Protein AF-I6S3Q2-F1 (afdb_monomer)

Radius of gyration: 30.67 Å; Cα contacts (8 Å, |Δi|>4): 285; chains: 1; bounding box: 65×31×91 Å

Organism: Enterococcus hirae (strain ATCC 9790 / DSM 20160 / JCM 8729 / LMG 6399 / NBRC 3181 / NCIMB 6459 / NCDO 1258 / NCTC 12367 / WDCM 00089 / R) (NCBI:txid768486)

Sequence (218 aa):
MNESRLKTLHSLLNTIFQYTMGFFFIYAILSVIGVPIGSLLAGAGIAGVAIGLGAQGFMSDVITGFFIIMEQQMDVGDYVKLANLSIEGTVASVGIRTLQLKAVDGTVHFIPNRNITTISNLSRANMQVLLDIRIVPEEGYDSIYEIIDRVNQRLAEKYQDDLQTEPTIFGLVDLGIRTICYALNGKQFVLKEEFLSSYVKELTTAGFTIPNSPISLK

Secondary structure (DSSP, 8-state):
--HHHHHHHHHHHHHHHHHHHHHHHHHHHHHHTT--THHHHHHHHHHHHHHHHHHHHHHHHHHHHHHHHHTTS--TT-EEEETTTTEEEEEEEE-SSEEEEE-TTS-EEEEEGGG---EEESSSSPEEEEEEEE--GGG-HHHHHHHHHHHHHHHHHHTTTTBSS--EEEEEETTEEEEEEEE-TTTHHHHHHHHHHHHHHHHHHTTPPPP-------

Mean predicted aligned error: 7.45 Å

Solvent-accessible surface area (backbone atoms only — not comparable to full-atom values): 12181 Å² total; per-residue (Å²): 130,64,67,69,57,53,53,51,52,51,52,50,51,50,51,52,50,52,52,54,50,52,52,53,51,52,50,51,52,42,52,74,75,68,46,83,55,64,63,59,52,52,53,50,48,55,52,46,51,55,52,48,64,71,45,45,64,58,53,40,8,38,55,44,20,45,49,39,59,74,68,55,67,67,54,73,69,34,37,34,32,35,70,88,71,79,46,57,25,32,29,70,40,85,41,52,48,36,35,31,31,34,26,92,90,65,52,74,46,81,40,55,24,59,77,64,88,48,80,46,62,68,49,86,50,68,31,73,29,80,45,75,46,59,54,54,81,88,76,51,61,68,69,52,52,54,52,48,48,54,50,33,56,56,48,40,65,76,36,51,89,48,41,75,43,72,64,41,76,77,42,82,52,96,68,13,46,32,34,41,31,32,17,39,54,88,44,32,64,62,51,46,51,55,52,52,52,49,46,54,51,53,39,48,74,73,68,48,66,70,73,79,77,73,87,79,84,124

pLDDT: mean 91.68, std 9.57, range [34.38, 98.25]

Foldseek 3Di:
DDPVVVVVVVVVVVVVVVVVVVLVVVVVVCVVVPHPCPVVVVVVVVVVVVVCVVCVLQVLLQVLLVCCVVVVVDDQQWWKAQPQVRDTAGFNDRDSQWTWGQHPVRDIDTGGSNSRDDIDTLQPDFDKQKAWFAFDVVVDDPVLVVQLVVLQVVVCVVCVVFWPAGWDFPQDDPRTTITMTTTHRPCNVVSNVVSNVSSVVSCVVVPTDRDPDDPPPD

InterPro domains:
  IPR006685 Mechanosensitive ion channel MscS [PF00924] (59-124)
  IPR010920 LSM domain superfamily [SSF50182] (58-121)
  IPR011014 Mechanosensitive ion channel MscS, transmembrane-2 [SSF82861] (4-56)
  IPR023408 Mechanosensitive ion channel MscS, beta-domain superfamily [G3DSA:2.30.30.60] (73-124)
  IPR045276 Mechanosensitive ion channel YbiO [PTHR30460] (2-211)
  IPR049142 Mechanosensitive ion channel, transmembrane helices 2/3 [PF21088] (16-56)

Structure (mmCIF, N/CA/C/O backbone):
data_AF-I6S3Q2-F1
#
_entry.id   AF-I6S3Q2-F1
#
loop_
_atom_site.group_PDB
_atom_site.id
_atom_site.type_symbol
_atom_site.label_atom_id
_atom_site.label_alt_id
_atom_site.label_comp_id
_atom_site.label_asym_id
_atom_site.label_entity_id
_atom_site.label_seq_id
_atom_site.pdbx_PDB_ins_code
_atom_site.Cartn_x
_atom_site.Cartn_y
_atom_site.Cartn_z
_atom_site.occupancy
_atom_site.B_iso_or_equiv
_atom_site.auth_seq_id
_atom_site.auth_comp_id
_atom_site.auth_asym_id
_atom_site.auth_atom_id
_atom_site.pdbx_PDB_model_num
ATOM 1 N N . MET A 1 1 ? -0.790 15.093 -21.253 1.00 59.50 1 MET A N 1
ATOM 2 C CA . MET A 1 1 ? 0.604 14.617 -21.413 1.00 59.50 1 MET A CA 1
ATOM 3 C C . MET A 1 1 ? 1.372 15.697 -22.168 1.00 59.50 1 MET A C 1
ATOM 5 O O . MET A 1 1 ? 0.949 16.024 -23.264 1.00 59.50 1 MET A O 1
ATOM 9 N N . ASN A 1 2 ? 2.398 16.328 -21.577 1.00 82.75 2 ASN A N 1
ATOM 10 C CA . ASN A 1 2 ? 3.093 17.467 -22.209 1.00 82.75 2 ASN A CA 1
ATOM 11 C C . ASN A 1 2 ? 3.714 17.063 -23.555 1.00 82.75 2 ASN A C 1
ATOM 13 O O . ASN A 1 2 ? 4.517 16.130 -23.587 1.00 82.75 2 ASN A O 1
ATOM 17 N N . GLU A 1 3 ? 3.415 17.799 -24.629 1.00 85.06 3 GLU A N 1
ATOM 18 C CA . GLU A 1 3 ? 3.990 17.577 -25.968 1.00 85.06 3 GLU A CA 1
ATOM 19 C C . GLU A 1 3 ? 5.522 17.529 -25.949 1.00 85.06 3 GLU A C 1
ATOM 21 O O . GLU A 1 3 ? 6.136 16.717 -26.641 1.00 85.06 3 GLU A O 1
ATOM 26 N N . SER A 1 4 ? 6.152 18.340 -25.096 1.00 87.44 4 SER A N 1
ATOM 27 C CA . SER A 1 4 ? 7.606 18.352 -24.924 1.00 87.44 4 SER A CA 1
ATOM 28 C C . SER A 1 4 ? 8.150 17.006 -24.439 1.00 87.44 4 SER A C 1
ATOM 30 O O . SER A 1 4 ? 9.177 16.557 -24.934 1.00 87.44 4 SER A O 1
ATOM 32 N N . ARG A 1 5 ? 7.446 16.314 -23.528 1.00 89.56 5 ARG A N 1
ATOM 33 C CA . ARG A 1 5 ? 7.879 14.997 -23.022 1.00 89.56 5 ARG A CA 1
ATOM 34 C C . ARG A 1 5 ? 7.792 13.926 -24.105 1.00 89.56 5 ARG A C 1
ATOM 36 O O . ARG A 1 5 ? 8.687 13.094 -24.203 1.00 89.56 5 ARG A O 1
ATOM 43 N N . LEU A 1 6 ? 6.746 13.968 -24.932 1.00 92.56 6 LEU A N 1
ATOM 44 C CA . LEU A 1 6 ? 6.596 13.041 -26.054 1.00 92.56 6 LEU A CA 1
ATOM 45 C C . LEU A 1 6 ? 7.675 13.252 -27.113 1.00 92.56 6 LEU A C 1
ATOM 47 O O . LEU A 1 6 ? 8.258 12.277 -27.575 1.00 92.56 6 LEU A O 1
ATOM 51 N N . LYS A 1 7 ? 8.000 14.508 -27.441 1.00 93.06 7 LYS A N 1
ATOM 52 C CA . LYS A 1 7 ? 9.103 14.829 -28.359 1.00 93.06 7 LYS A CA 1
ATOM 53 C C . LYS A 1 7 ? 10.446 14.323 -27.827 1.00 93.06 7 LYS A C 1
ATOM 55 O O . LYS A 1 7 ? 11.205 13.723 -28.584 1.00 93.06 7 LYS A O 1
ATOM 60 N N . THR A 1 8 ? 10.723 14.496 -26.532 1.00 92.88 8 THR A N 1
ATOM 61 C CA . THR A 1 8 ? 11.945 13.959 -25.914 1.00 92.88 8 THR A CA 1
ATOM 62 C C . THR A 1 8 ? 11.982 12.432 -25.969 1.00 92.88 8 THR A C 1
ATOM 64 O O . THR A 1 8 ? 12.982 11.878 -26.409 1.00 92.88 8 THR A O 1
ATOM 67 N N . LEU A 1 9 ? 10.900 11.742 -25.588 1.00 93.44 9 LEU A N 1
ATOM 68 C CA . LEU A 1 9 ? 10.834 10.277 -25.656 1.00 93.44 9 LEU A CA 1
ATOM 69 C C . LEU A 1 9 ? 11.010 9.760 -27.085 1.00 93.44 9 LEU A C 1
ATOM 71 O O . LEU A 1 9 ? 11.764 8.817 -27.305 1.00 93.44 9 LEU A O 1
ATOM 75 N N . HIS A 1 10 ? 10.362 10.400 -28.056 1.00 94.31 10 HIS A N 1
ATOM 76 C CA . HIS A 1 10 ? 10.506 10.047 -29.461 1.00 94.31 10 HIS A CA 1
ATOM 77 C C . HIS A 1 10 ? 11.955 10.209 -29.940 1.00 94.31 10 HIS A C 1
ATOM 79 O O . HIS A 1 10 ? 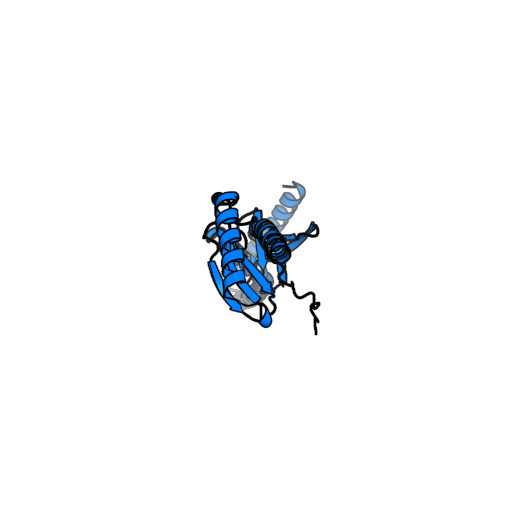12.500 9.300 -30.561 1.00 94.31 10 HIS A O 1
ATOM 85 N N . SER A 1 11 ? 12.605 11.323 -29.588 1.00 94.62 11 SER A N 1
ATOM 86 C CA . SER A 1 11 ? 14.014 11.567 -29.912 1.00 94.62 11 SER A CA 1
ATOM 87 C C . SER A 1 11 ? 14.943 10.515 -29.296 1.00 94.62 11 SER A C 1
ATOM 89 O O . SER A 1 11 ? 15.816 9.980 -29.982 1.00 94.62 11 SER A O 1
ATOM 91 N N . LEU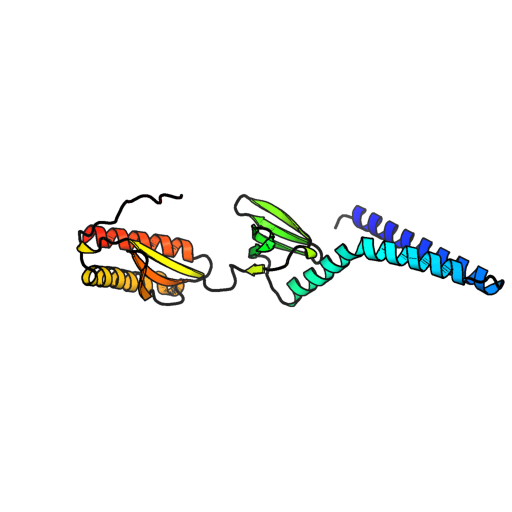 A 1 12 ? 14.722 10.149 -28.028 1.00 95.62 12 LEU A N 1
ATOM 92 C CA . LEU A 1 12 ? 15.502 9.108 -27.352 1.00 95.62 12 LEU A CA 1
ATOM 93 C C . LEU A 1 12 ? 15.332 7.743 -28.027 1.00 95.62 12 LEU A C 1
ATOM 95 O O . LEU A 1 12 ? 16.325 7.075 -28.308 1.00 95.62 12 LEU A O 1
ATOM 99 N N . LEU A 1 13 ? 14.094 7.350 -28.339 1.00 95.81 13 LEU A N 1
ATOM 100 C CA . LEU A 1 13 ? 13.813 6.087 -29.025 1.00 95.81 13 LEU A CA 1
ATOM 101 C C . LEU A 1 13 ? 14.450 6.045 -30.415 1.00 95.81 13 LEU A C 1
ATOM 103 O O . LEU A 1 13 ? 15.067 5.044 -30.771 1.00 95.81 13 LEU A O 1
ATOM 107 N N . ASN A 1 14 ? 14.353 7.137 -31.176 1.00 96.25 14 ASN A N 1
ATOM 108 C CA . ASN A 1 14 ? 14.973 7.234 -32.491 1.00 96.25 14 ASN A CA 1
ATOM 109 C C . ASN A 1 14 ? 16.504 7.153 -32.403 1.00 96.25 14 ASN A C 1
ATOM 111 O O . ASN A 1 14 ? 17.129 6.470 -33.205 1.00 96.25 14 ASN A O 1
ATOM 115 N N . THR A 1 15 ? 17.107 7.781 -31.392 1.00 96.44 15 THR A N 1
ATOM 116 C CA . THR A 1 15 ? 18.558 7.723 -31.157 1.00 96.44 15 THR A CA 1
ATOM 117 C C . THR A 1 15 ? 19.020 6.296 -30.850 1.00 96.44 15 THR A C 1
ATOM 119 O O . THR A 1 15 ? 19.971 5.809 -31.460 1.00 96.44 15 THR A O 1
ATOM 122 N N . ILE A 1 16 ? 18.322 5.593 -29.950 1.00 95.31 16 ILE A N 1
ATOM 123 C CA . ILE A 1 16 ? 18.611 4.187 -29.628 1.00 95.31 16 ILE A CA 1
ATOM 124 C C . ILE A 1 16 ? 18.473 3.326 -30.886 1.00 95.31 16 ILE A C 1
ATOM 126 O O . ILE A 1 16 ? 19.392 2.585 -31.225 1.00 95.31 16 ILE A O 1
ATOM 130 N N . PHE A 1 17 ? 17.365 3.473 -31.617 1.00 96.94 17 PHE A N 1
ATOM 131 C CA . PHE A 1 17 ? 17.114 2.728 -32.846 1.00 96.94 17 PHE A CA 1
ATOM 132 C C . PHE A 1 17 ? 18.201 2.961 -33.903 1.00 96.94 17 PHE A C 1
ATOM 134 O O . PHE A 1 17 ? 18.705 1.997 -34.477 1.00 96.94 17 PHE A O 1
ATOM 141 N N . GLN A 1 18 ? 18.606 4.214 -34.133 1.00 96.94 18 GLN A N 1
ATOM 142 C CA . GLN A 1 18 ? 19.663 4.561 -35.086 1.00 96.94 18 GLN A CA 1
ATOM 143 C C . GLN A 1 18 ? 21.008 3.930 -34.710 1.00 96.94 18 GLN A C 1
ATOM 145 O O . GLN A 1 18 ? 21.661 3.349 -35.577 1.00 96.94 18 GLN A O 1
ATOM 150 N N . TYR A 1 19 ? 21.410 3.978 -33.435 1.00 95.62 19 TYR A N 1
ATOM 151 C CA . TYR A 1 19 ? 22.653 3.340 -32.993 1.00 95.62 19 TYR A CA 1
ATOM 152 C C . TYR A 1 19 ? 22.596 1.814 -33.084 1.00 95.62 19 TYR A C 1
ATOM 154 O O . TYR A 1 19 ? 23.552 1.197 -33.554 1.00 95.62 19 TYR A O 1
ATOM 162 N N . THR A 1 20 ? 21.477 1.196 -32.696 1.00 94.88 20 THR A N 1
ATOM 163 C CA . THR A 1 20 ? 21.283 -0.253 -32.832 1.00 94.88 20 THR A CA 1
ATOM 164 C C . THR A 1 20 ? 21.321 -0.681 -34.300 1.00 94.88 20 THR A C 1
ATOM 166 O O . THR A 1 20 ? 22.022 -1.631 -34.643 1.00 94.88 20 THR A O 1
ATOM 169 N N . MET A 1 21 ? 20.632 0.041 -35.187 1.00 97.12 21 MET A N 1
ATOM 170 C CA . MET A 1 21 ? 20.643 -0.232 -36.625 1.00 97.12 21 MET A CA 1
ATOM 171 C C . MET A 1 21 ? 22.045 -0.054 -37.221 1.00 97.12 21 MET A C 1
ATOM 173 O O . MET A 1 21 ? 22.511 -0.916 -37.963 1.00 97.12 21 MET A O 1
ATOM 177 N N . GLY A 1 22 ? 22.748 1.025 -36.862 1.00 96.31 22 GLY A N 1
ATOM 178 C CA . GLY A 1 22 ? 24.123 1.275 -37.296 1.00 96.31 22 GLY A CA 1
ATOM 179 C C . GLY A 1 22 ? 25.089 0.170 -36.863 1.00 96.31 22 GLY A C 1
ATOM 180 O O . GLY A 1 22 ? 25.910 -0.273 -37.665 1.00 96.31 22 GLY A O 1
ATOM 181 N N . PHE A 1 23 ? 24.945 -0.338 -35.634 1.00 95.31 23 PHE A N 1
ATOM 182 C CA . PHE A 1 23 ? 25.709 -1.489 -35.151 1.00 95.31 23 PHE A CA 1
ATOM 183 C C . PHE A 1 23 ? 25.479 -2.735 -36.021 1.00 95.31 23 PHE A C 1
ATOM 185 O O . PHE A 1 23 ? 26.447 -3.337 -36.486 1.00 95.31 23 PHE A O 1
ATOM 192 N N . PHE A 1 24 ? 24.219 -3.093 -36.303 1.00 95.44 24 PHE A N 1
ATOM 193 C CA . PHE A 1 24 ? 23.902 -4.249 -37.153 1.00 95.44 24 PHE A CA 1
ATOM 194 C C . PHE A 1 24 ? 24.342 -4.065 -38.610 1.00 95.44 24 PHE A C 1
ATOM 196 O O . PHE A 1 24 ? 24.749 -5.029 -39.258 1.00 95.44 24 PHE A O 1
ATOM 203 N N . PHE A 1 25 ? 24.314 -2.837 -39.125 1.00 96.25 25 PHE A N 1
ATOM 204 C CA . PHE A 1 25 ? 24.801 -2.529 -40.466 1.00 96.25 25 PHE A CA 1
ATOM 205 C C . PHE A 1 25 ? 26.321 -2.727 -40.585 1.00 96.25 25 PHE A C 1
ATOM 207 O O . PHE A 1 25 ? 26.785 -3.412 -41.496 1.00 96.25 25 PHE A O 1
ATOM 214 N N . ILE A 1 26 ? 27.098 -2.204 -39.628 1.00 94.06 26 ILE A N 1
ATOM 215 C CA . ILE A 1 26 ? 28.555 -2.420 -39.563 1.00 94.06 26 ILE A CA 1
ATOM 216 C C . ILE A 1 26 ? 28.863 -3.911 -39.408 1.00 94.06 26 ILE A C 1
ATOM 218 O O . ILE A 1 26 ? 29.725 -4.443 -40.108 1.00 94.06 26 ILE A O 1
ATOM 222 N N . TYR A 1 27 ? 28.130 -4.593 -38.527 1.00 94.31 27 TYR A N 1
ATOM 223 C CA . TYR A 1 27 ? 28.232 -6.035 -38.338 1.00 94.31 27 TYR A CA 1
ATOM 224 C C . TYR A 1 27 ? 28.041 -6.803 -39.657 1.00 94.31 27 TYR A C 1
ATOM 226 O O . TYR A 1 27 ? 28.860 -7.662 -39.989 1.00 94.31 27 TYR A O 1
ATOM 234 N N . ALA A 1 28 ? 27.012 -6.463 -40.441 1.00 94.75 28 ALA A N 1
ATOM 235 C CA . ALA A 1 28 ? 26.738 -7.107 -41.722 1.00 94.75 28 ALA A CA 1
ATOM 236 C C . ALA A 1 28 ? 27.869 -6.882 -42.739 1.00 94.75 28 ALA A C 1
ATOM 238 O O . ALA A 1 28 ? 28.308 -7.837 -43.378 1.00 94.75 28 ALA A O 1
ATOM 239 N N . ILE A 1 29 ? 28.390 -5.652 -42.850 1.00 95.88 29 ILE A N 1
ATOM 240 C CA . ILE A 1 29 ? 29.517 -5.339 -43.746 1.00 95.88 29 ILE A CA 1
ATOM 241 C C . ILE A 1 29 ? 30.744 -6.173 -43.378 1.00 95.88 29 ILE A C 1
ATOM 243 O O . ILE A 1 29 ? 31.309 -6.834 -44.248 1.00 95.88 29 ILE A O 1
ATOM 247 N N . LEU A 1 30 ? 31.134 -6.170 -42.098 1.00 94.50 30 LEU A N 1
ATOM 248 C CA . LEU A 1 30 ? 32.297 -6.916 -41.609 1.00 94.50 30 LEU A CA 1
ATOM 249 C C . LEU A 1 30 ? 32.157 -8.422 -41.866 1.00 94.50 30 LEU A C 1
ATOM 251 O O . LEU A 1 30 ? 33.125 -9.070 -42.265 1.00 94.50 30 LEU A O 1
ATOM 255 N N . SER A 1 31 ? 30.948 -8.963 -41.701 1.00 92.50 31 SER A N 1
ATOM 256 C CA . SER A 1 31 ? 30.672 -10.370 -41.987 1.00 92.50 31 SER A CA 1
ATOM 257 C C . SER A 1 31 ? 30.813 -10.710 -43.474 1.00 92.50 31 SER A C 1
ATOM 259 O O . SER A 1 31 ? 31.314 -11.784 -43.796 1.00 92.50 31 SER A O 1
ATOM 261 N N . VAL A 1 32 ? 30.386 -9.827 -44.384 1.00 95.06 32 VAL A N 1
ATOM 262 C CA . VAL A 1 32 ? 30.470 -10.068 -45.837 1.00 95.06 32 VAL A CA 1
ATOM 263 C C . VAL A 1 32 ? 31.919 -10.062 -46.323 1.00 95.06 32 VAL A C 1
ATOM 265 O O . VAL A 1 32 ? 32.289 -10.887 -47.153 1.00 95.06 32 VAL A O 1
ATOM 268 N N . ILE A 1 33 ? 32.759 -9.173 -45.787 1.00 95.06 33 ILE A N 1
ATOM 269 C CA . ILE A 1 33 ? 34.179 -9.081 -46.166 1.00 95.06 33 ILE A CA 1
ATOM 270 C C . ILE A 1 33 ? 35.068 -10.136 -45.478 1.00 95.06 33 ILE A C 1
ATOM 272 O O . ILE A 1 33 ? 36.289 -10.090 -45.609 1.00 95.06 33 ILE A O 1
ATOM 276 N N . GLY A 1 34 ? 34.474 -11.084 -44.743 1.00 90.94 34 GLY A N 1
ATOM 277 C CA . GLY A 1 34 ? 35.181 -12.206 -44.120 1.00 90.94 34 GLY A CA 1
ATOM 278 C C . GLY A 1 34 ? 35.932 -11.867 -42.828 1.00 90.94 34 GLY A C 1
ATOM 279 O O . GLY A 1 34 ? 36.777 -12.651 -42.397 1.00 90.94 34 GLY A O 1
ATOM 280 N N . VAL A 1 35 ? 35.649 -10.723 -42.192 1.00 92.94 35 VAL A N 1
ATOM 281 C CA . VAL A 1 35 ? 36.257 -10.371 -40.899 1.00 92.94 35 VAL A CA 1
ATOM 282 C C . VAL A 1 35 ? 35.615 -11.210 -39.784 1.00 92.94 35 VAL A C 1
ATOM 284 O O . VAL A 1 35 ? 34.386 -11.260 -39.685 1.00 92.94 35 VAL A O 1
ATOM 287 N N . PRO A 1 36 ? 36.404 -11.842 -38.894 1.00 87.88 36 PRO A N 1
ATOM 288 C CA . PRO A 1 36 ? 35.867 -12.586 -37.761 1.00 87.88 36 PRO A CA 1
ATOM 289 C C . PRO A 1 36 ? 35.217 -11.638 -36.739 1.00 87.88 36 PRO A C 1
ATOM 291 O O . PRO A 1 36 ? 35.867 -11.049 -35.882 1.00 87.88 36 PRO A O 1
ATOM 294 N N . ILE A 1 37 ? 33.894 -11.534 -36.807 1.00 92.00 37 ILE A N 1
ATOM 295 C CA . ILE A 1 37 ? 33.018 -10.707 -35.954 1.00 92.00 37 ILE A CA 1
ATOM 296 C C . ILE A 1 37 ? 32.851 -11.212 -34.507 1.00 92.00 37 ILE A C 1
ATOM 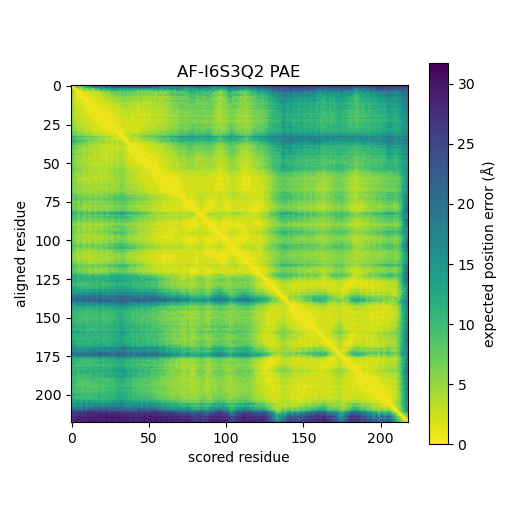298 O O . ILE A 1 37 ? 32.127 -10.601 -33.719 1.00 92.00 37 ILE A O 1
ATOM 302 N N . GLY A 1 38 ? 33.498 -12.320 -34.131 1.00 91.31 38 GLY A N 1
ATOM 303 C CA . GLY A 1 38 ? 33.357 -12.916 -32.798 1.00 91.31 38 GLY A CA 1
ATOM 304 C C . GLY A 1 38 ? 33.752 -11.961 -31.666 1.00 91.31 38 GLY A C 1
ATOM 305 O O . GLY A 1 38 ? 33.052 -11.876 -30.660 1.00 91.31 38 GLY A O 1
ATOM 306 N N . SER A 1 39 ? 34.817 -11.178 -31.854 1.00 89.12 39 SER A N 1
ATOM 307 C CA . SER A 1 39 ? 35.260 -10.165 -30.885 1.00 89.12 39 SER A CA 1
ATOM 308 C C . SER A 1 39 ? 34.279 -8.995 -30.758 1.00 89.12 39 SER A C 1
ATOM 310 O O . SER A 1 39 ? 34.053 -8.505 -29.653 1.00 89.12 39 SER A O 1
ATOM 312 N N . LEU A 1 40 ? 33.648 -8.583 -31.864 1.00 90.62 40 LEU A N 1
ATOM 313 C CA . LEU A 1 40 ? 32.634 -7.527 -31.872 1.00 90.62 40 LEU A CA 1
ATOM 314 C C . LEU A 1 40 ? 31.389 -7.957 -31.091 1.00 90.62 40 LEU A C 1
ATOM 316 O O . LEU A 1 40 ? 30.895 -7.202 -30.256 1.00 90.62 40 LEU A O 1
ATOM 320 N N . LEU A 1 41 ? 30.915 -9.185 -31.320 1.00 91.88 41 LEU A N 1
ATOM 321 C CA . LEU A 1 41 ? 29.796 -9.753 -30.567 1.00 91.88 41 LEU A CA 1
ATOM 322 C C . LEU A 1 41 ? 30.141 -9.958 -29.093 1.00 91.88 41 LEU A C 1
ATOM 324 O O . LEU A 1 41 ? 29.310 -9.662 -28.240 1.00 91.88 41 LEU A O 1
ATOM 328 N N . ALA A 1 42 ? 31.357 -10.410 -28.777 1.00 93.88 42 ALA A N 1
ATOM 329 C CA . ALA A 1 42 ? 31.803 -10.548 -27.394 1.00 93.88 42 ALA A CA 1
ATOM 330 C C . ALA A 1 42 ? 31.792 -9.194 -26.662 1.00 93.88 42 ALA A C 1
ATOM 332 O O . ALA A 1 42 ? 31.239 -9.090 -25.567 1.00 93.88 42 ALA A O 1
ATOM 333 N N . GLY A 1 43 ? 32.324 -8.137 -27.288 1.00 92.31 43 GLY A N 1
ATOM 334 C CA . GLY A 1 43 ? 32.289 -6.779 -26.738 1.00 92.31 43 GLY A CA 1
ATOM 335 C C . GLY A 1 43 ? 30.867 -6.234 -26.582 1.00 92.31 43 GLY A C 1
ATOM 336 O O . GLY A 1 43 ? 30.522 -5.699 -25.527 1.00 92.31 43 GLY A O 1
ATOM 337 N N . ALA A 1 44 ? 30.014 -6.429 -27.592 1.00 93.38 44 ALA A N 1
ATOM 338 C CA . ALA A 1 44 ? 28.605 -6.045 -27.533 1.00 93.38 44 ALA A CA 1
ATOM 339 C C . ALA A 1 44 ? 27.838 -6.812 -26.443 1.00 93.38 44 ALA A C 1
ATOM 341 O O . ALA A 1 44 ? 26.995 -6.232 -25.764 1.00 93.38 44 ALA A O 1
ATOM 342 N N . GLY A 1 45 ? 28.163 -8.089 -26.226 1.00 95.44 45 GLY A N 1
ATOM 343 C CA . GLY A 1 45 ? 27.606 -8.908 -25.153 1.00 95.44 45 GLY A CA 1
ATOM 344 C C . GLY A 1 45 ? 27.948 -8.358 -23.769 1.00 95.44 45 GLY A C 1
ATOM 345 O O . GLY A 1 45 ? 27.050 -8.174 -22.950 1.00 95.44 45 GLY A O 1
ATOM 346 N N . ILE A 1 46 ? 29.217 -8.011 -23.524 1.00 96.62 46 ILE A N 1
ATOM 347 C CA . ILE A 1 46 ? 29.648 -7.384 -22.260 1.00 96.62 46 ILE A CA 1
ATOM 348 C C . ILE A 1 46 ? 28.931 -6.042 -22.049 1.00 96.62 46 ILE A C 1
ATOM 350 O O . ILE A 1 46 ? 28.401 -5.787 -20.966 1.00 96.62 46 ILE A O 1
ATOM 354 N N . ALA A 1 47 ? 28.860 -5.202 -23.088 1.00 94.81 47 ALA A N 1
ATOM 355 C CA . ALA A 1 47 ? 28.135 -3.934 -23.029 1.00 94.81 47 ALA A CA 1
ATOM 356 C C . ALA A 1 47 ? 26.636 -4.143 -22.738 1.00 94.81 47 ALA A C 1
ATOM 358 O O . ALA A 1 47 ? 26.060 -3.434 -21.914 1.00 94.81 47 ALA A O 1
ATOM 359 N N . GLY A 1 48 ? 26.013 -5.149 -23.357 1.00 94.75 48 GLY A N 1
ATOM 360 C CA . GLY A 1 48 ? 24.618 -5.518 -23.128 1.00 94.75 48 GLY A CA 1
ATOM 361 C C . GLY A 1 48 ? 24.349 -5.962 -21.691 1.00 94.75 48 GLY A C 1
ATOM 362 O O . GLY A 1 48 ? 23.370 -5.520 -21.094 1.00 94.75 48 GLY A O 1
ATOM 363 N N . VAL A 1 49 ? 25.242 -6.761 -21.097 1.00 96.69 49 VAL A N 1
ATOM 364 C CA . VAL A 1 49 ? 25.152 -7.143 -19.678 1.00 96.69 49 VAL A CA 1
ATOM 365 C C . VAL A 1 49 ? 25.238 -5.911 -18.778 1.00 96.69 49 VAL A C 1
ATOM 367 O O . VAL A 1 49 ? 24.413 -5.762 -17.878 1.00 96.69 49 VAL A O 1
ATOM 370 N N . ALA A 1 50 ? 26.176 -4.996 -19.037 1.00 96.44 50 ALA A N 1
ATOM 371 C CA . ALA A 1 50 ? 26.305 -3.764 -18.259 1.00 96.44 50 ALA A CA 1
ATOM 372 C C . ALA A 1 50 ? 25.032 -2.896 -18.327 1.00 96.44 50 ALA A C 1
ATOM 374 O O . ALA A 1 50 ? 24.555 -2.415 -17.297 1.00 96.44 50 ALA A O 1
ATOM 375 N N . ILE A 1 51 ? 24.437 -2.750 -19.518 1.00 94.94 51 ILE A N 1
ATOM 376 C CA . ILE A 1 51 ? 23.158 -2.045 -19.706 1.00 94.94 51 ILE A CA 1
ATOM 377 C C . ILE A 1 51 ? 22.027 -2.765 -18.962 1.00 94.94 51 ILE A C 1
ATOM 379 O O . ILE A 1 51 ? 21.241 -2.120 -18.268 1.00 94.94 51 ILE A O 1
ATOM 383 N N . GLY A 1 52 ? 21.957 -4.095 -19.068 1.00 95.50 52 GLY A N 1
ATOM 384 C CA . GLY A 1 52 ? 20.948 -4.915 -18.399 1.00 95.50 52 GLY A CA 1
ATOM 385 C C . GLY A 1 52 ? 20.996 -4.779 -16.878 1.00 95.50 52 GLY A C 1
ATOM 386 O O . GLY A 1 52 ? 19.961 -4.569 -16.251 1.00 95.50 52 GLY A O 1
ATOM 387 N N . LEU A 1 53 ? 22.194 -4.805 -16.289 1.00 95.81 53 LEU A N 1
ATOM 388 C CA . LEU A 1 53 ? 22.391 -4.576 -14.855 1.00 95.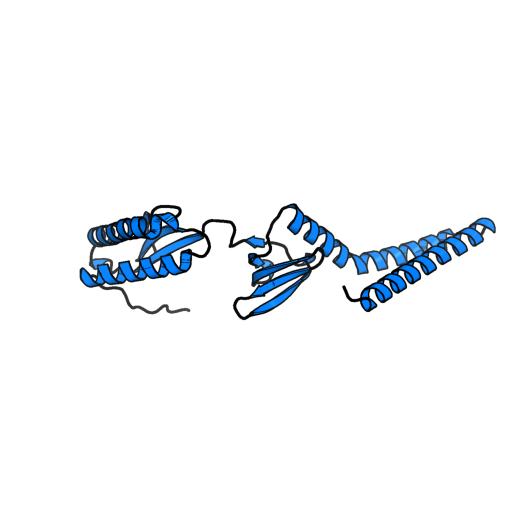81 53 LEU A CA 1
ATOM 389 C C . LEU A 1 53 ? 21.986 -3.153 -14.445 1.00 95.81 53 LEU A C 1
ATOM 391 O O . LEU A 1 53 ? 21.322 -2.974 -13.426 1.00 95.81 53 LEU A O 1
ATOM 395 N N . GLY A 1 54 ? 22.301 -2.144 -15.263 1.00 94.75 54 GLY A N 1
ATOM 396 C CA . GLY A 1 54 ? 21.856 -0.766 -15.026 1.00 94.75 54 GLY A CA 1
ATOM 397 C C . GLY A 1 54 ? 20.331 -0.598 -15.085 1.00 94.75 54 GLY A C 1
ATOM 398 O O . GLY A 1 54 ? 19.757 0.173 -14.315 1.00 94.75 54 GLY A O 1
ATOM 399 N N . ALA A 1 55 ? 19.660 -1.344 -15.966 1.00 95.62 55 ALA A N 1
ATOM 400 C CA . ALA A 1 55 ? 18.209 -1.305 -16.155 1.00 95.62 55 ALA A CA 1
ATOM 401 C C . ALA A 1 55 ? 17.429 -2.275 -15.246 1.00 95.62 55 ALA A C 1
ATOM 403 O O . ALA A 1 55 ? 16.203 -2.175 -15.161 1.00 95.62 55 ALA A O 1
ATOM 404 N N . GLN A 1 56 ? 18.104 -3.186 -14.538 1.00 95.69 56 GLN A N 1
ATOM 405 C CA . GLN A 1 56 ? 17.472 -4.235 -13.728 1.00 95.69 56 GLN A CA 1
ATOM 406 C C . GLN A 1 56 ? 16.454 -3.669 -12.727 1.00 95.69 56 GLN A C 1
ATOM 408 O O . GLN A 1 56 ? 15.358 -4.209 -12.575 1.00 95.69 56 GLN A O 1
ATOM 413 N N . GLY A 1 57 ? 16.786 -2.547 -12.079 1.00 96.12 57 GLY A N 1
ATOM 414 C CA . GLY A 1 57 ? 15.890 -1.892 -11.127 1.00 96.12 57 GLY A CA 1
ATOM 415 C C . GLY A 1 57 ? 14.566 -1.449 -11.757 1.00 96.12 57 GLY A C 1
ATOM 416 O O . GLY A 1 57 ? 13.521 -1.610 -11.137 1.00 96.12 57 GLY A O 1
ATOM 417 N N . PHE A 1 58 ? 14.594 -0.952 -12.998 1.00 95.62 58 PHE A N 1
ATOM 418 C CA . PHE A 1 58 ? 13.383 -0.566 -13.726 1.00 95.62 58 PHE A CA 1
ATOM 419 C C . PHE A 1 58 ? 12.506 -1.780 -14.047 1.00 95.62 58 PHE A C 1
ATOM 421 O O . PHE A 1 58 ? 11.291 -1.711 -13.886 1.00 95.62 58 PHE A O 1
ATOM 428 N N . MET A 1 59 ? 13.110 -2.896 -14.465 1.00 96.56 59 MET A N 1
ATOM 429 C CA . MET A 1 59 ? 12.353 -4.116 -14.750 1.00 96.56 59 MET A CA 1
ATOM 430 C C . MET A 1 59 ? 11.654 -4.642 -13.490 1.00 96.56 59 MET A C 1
ATOM 432 O O . MET A 1 59 ? 10.483 -5.005 -13.548 1.00 96.56 59 MET A O 1
ATOM 436 N N . SER A 1 60 ? 12.345 -4.615 -12.346 1.00 97.19 60 SER A N 1
ATOM 437 C CA . SER A 1 60 ? 11.754 -4.976 -11.053 1.00 97.19 60 SER A CA 1
ATOM 438 C C . SER A 1 60 ? 10.575 -4.064 -10.697 1.00 97.19 60 SER A C 1
ATOM 440 O O . SER A 1 60 ? 9.505 -4.554 -10.353 1.00 97.19 60 SER A O 1
ATOM 442 N N . ASP A 1 61 ? 10.718 -2.746 -10.888 1.00 97.62 61 ASP A N 1
ATOM 443 C CA . ASP A 1 61 ? 9.618 -1.802 -10.663 1.00 97.62 61 ASP A CA 1
ATOM 444 C C . ASP A 1 61 ? 8.383 -2.144 -11.518 1.00 97.62 61 ASP A C 1
ATOM 446 O O . ASP A 1 61 ? 7.263 -2.144 -11.010 1.00 97.62 61 ASP A O 1
ATOM 450 N N . VAL A 1 62 ? 8.582 -2.451 -12.804 1.00 97.06 62 VAL A N 1
ATOM 451 C CA . VAL A 1 62 ? 7.494 -2.773 -13.742 1.00 97.06 62 VAL A CA 1
ATOM 452 C C . VAL A 1 62 ? 6.804 -4.084 -13.385 1.00 97.06 62 VAL A C 1
ATOM 454 O O . VAL A 1 62 ? 5.576 -4.127 -13.355 1.00 97.06 62 VAL A O 1
ATOM 457 N N . ILE A 1 63 ? 7.568 -5.145 -13.108 1.00 96.75 63 ILE A N 1
ATOM 458 C CA . ILE A 1 63 ? 7.008 -6.457 -12.759 1.00 96.75 63 ILE A CA 1
ATOM 459 C C . ILE A 1 63 ? 6.232 -6.361 -11.443 1.00 96.75 63 ILE A C 1
ATOM 461 O O . ILE A 1 63 ? 5.079 -6.784 -11.386 1.00 96.75 63 ILE A O 1
ATOM 465 N N . THR A 1 64 ? 6.821 -5.759 -10.404 1.00 96.81 64 THR A N 1
ATOM 466 C CA . THR A 1 64 ? 6.141 -5.601 -9.113 1.00 96.81 64 THR A CA 1
ATOM 467 C C . THR A 1 64 ? 4.896 -4.729 -9.252 1.00 96.81 64 THR A C 1
ATOM 469 O O . THR A 1 64 ? 3.838 -5.082 -8.741 1.00 96.81 64 THR A O 1
ATOM 472 N N . GLY A 1 65 ? 4.977 -3.627 -10.004 1.00 96.25 65 GLY A N 1
ATOM 473 C CA . GLY A 1 65 ? 3.819 -2.779 -10.286 1.00 96.25 65 GLY A CA 1
ATOM 474 C C . GLY A 1 65 ? 2.699 -3.504 -11.022 1.00 96.25 65 GLY A C 1
ATOM 475 O O . GLY A 1 65 ? 1.532 -3.337 -10.676 1.00 96.25 65 GLY A O 1
ATOM 476 N N . PHE A 1 66 ? 3.048 -4.329 -12.010 1.00 96.25 66 PHE A N 1
ATOM 477 C CA . PHE A 1 66 ? 2.089 -5.156 -12.733 1.00 96.25 66 PHE A CA 1
ATOM 478 C C . PHE A 1 66 ? 1.338 -6.102 -11.789 1.00 96.25 66 PHE A C 1
ATOM 480 O O . PHE A 1 66 ? 0.111 -6.115 -11.826 1.00 96.25 66 PHE A O 1
ATOM 487 N N . PHE A 1 67 ? 2.037 -6.832 -10.913 1.00 96.12 67 PHE A N 1
ATOM 488 C CA . PHE A 1 67 ? 1.387 -7.744 -9.966 1.00 96.12 67 PHE A CA 1
ATOM 489 C C . PHE A 1 67 ? 0.537 -7.016 -8.921 1.00 96.12 67 PHE A C 1
ATOM 491 O O . PHE A 1 67 ? -0.576 -7.460 -8.655 1.00 96.12 67 PHE A O 1
ATOM 498 N N . ILE A 1 68 ? 0.985 -5.865 -8.402 1.00 96.12 68 ILE A N 1
ATOM 499 C CA . ILE A 1 68 ? 0.178 -5.047 -7.477 1.00 96.12 68 ILE A CA 1
ATOM 500 C C . ILE A 1 68 ? -1.176 -4.685 -8.107 1.00 96.12 68 ILE A C 1
ATOM 502 O O . ILE A 1 68 ? -2.206 -4.782 -7.440 1.00 96.12 68 ILE A O 1
ATOM 506 N N . ILE A 1 69 ? -1.180 -4.284 -9.384 1.00 95.12 69 ILE A N 1
ATOM 507 C CA . ILE A 1 69 ? -2.398 -3.896 -10.110 1.00 95.12 69 ILE A CA 1
ATOM 508 C C . ILE A 1 69 ? -3.235 -5.129 -10.476 1.00 95.12 69 ILE A C 1
ATOM 510 O O . ILE A 1 69 ? -4.444 -5.135 -10.265 1.00 95.12 69 ILE A O 1
ATOM 514 N N . MET A 1 70 ? -2.607 -6.169 -11.030 1.00 96.25 70 MET A N 1
ATOM 515 C CA . MET A 1 70 ? -3.298 -7.358 -11.540 1.00 96.25 70 MET A CA 1
ATOM 516 C C . MET A 1 70 ? -3.963 -8.162 -10.419 1.00 96.25 70 MET A C 1
ATOM 518 O O . MET A 1 70 ? -5.104 -8.590 -10.568 1.00 96.25 70 MET A O 1
ATOM 522 N N . GLU A 1 71 ? -3.270 -8.351 -9.297 1.00 95.50 71 GLU A N 1
ATOM 523 C CA . GLU A 1 71 ? -3.810 -9.048 -8.125 1.00 95.50 71 GLU A CA 1
ATOM 524 C C . GLU A 1 71 ? -4.697 -8.145 -7.268 1.00 95.50 71 GLU A C 1
ATOM 526 O O . GLU A 1 71 ? -5.234 -8.604 -6.262 1.00 95.50 71 GLU A O 1
ATOM 531 N N . GLN A 1 72 ? -4.835 -6.869 -7.654 1.00 92.38 72 GLN A N 1
ATOM 532 C CA . GLN A 1 72 ? -5.536 -5.844 -6.895 1.00 92.38 72 GLN A CA 1
ATOM 533 C C . GLN A 1 72 ? -5.085 -5.899 -5.437 1.00 92.38 72 GLN A C 1
ATOM 535 O O . GLN A 1 72 ? -5.883 -6.213 -4.572 1.00 92.38 72 GLN A O 1
ATOM 540 N N . GLN A 1 73 ? -3.811 -5.679 -5.117 1.00 93.44 73 GLN A N 1
ATOM 541 C CA . GLN A 1 73 ? -3.369 -5.719 -3.709 1.00 93.44 73 GLN A CA 1
ATOM 542 C C . GLN A 1 73 ? -3.778 -4.446 -2.940 1.00 93.44 73 GLN A C 1
ATOM 544 O O . GLN A 1 73 ? -3.908 -4.447 -1.713 1.00 93.44 73 GLN A O 1
ATOM 549 N N . MET A 1 74 ? -4.007 -3.356 -3.672 1.00 95.06 74 MET A N 1
ATOM 550 C CA . MET A 1 74 ? -4.533 -2.084 -3.186 1.00 95.06 74 MET A CA 1
ATOM 551 C C . MET A 1 74 ? -5.208 -1.331 -4.331 1.00 95.06 74 MET A C 1
ATOM 553 O O . MET A 1 74 ? -4.789 -1.468 -5.482 1.00 95.06 74 MET A O 1
ATOM 557 N N . ASP A 1 75 ? -6.170 -0.481 -3.996 1.00 94.62 75 ASP A N 1
ATOM 558 C CA . ASP A 1 75 ? -6.842 0.412 -4.935 1.00 94.62 75 ASP A CA 1
ATOM 559 C C . ASP A 1 75 ? -6.640 1.881 -4.559 1.00 94.62 75 ASP A C 1
ATOM 561 O O . ASP A 1 75 ? -6.261 2.225 -3.438 1.00 94.62 75 ASP A O 1
ATOM 565 N N . VAL A 1 76 ? -6.885 2.779 -5.516 1.00 96.19 76 VAL A N 1
ATOM 566 C CA . VAL A 1 76 ? -6.886 4.222 -5.242 1.00 96.19 76 VAL A CA 1
ATOM 567 C C . VAL A 1 76 ? -7.974 4.530 -4.215 1.00 96.19 76 VAL A C 1
ATOM 569 O O . VAL A 1 76 ? -9.140 4.219 -4.436 1.00 96.19 76 VAL A O 1
ATOM 572 N N . GLY A 1 77 ? -7.585 5.174 -3.115 1.00 94.50 77 GLY A N 1
ATOM 573 C CA . GLY A 1 77 ? -8.459 5.455 -1.975 1.00 94.50 77 GLY A CA 1
ATOM 574 C C . GLY A 1 77 ? -8.245 4.541 -0.766 1.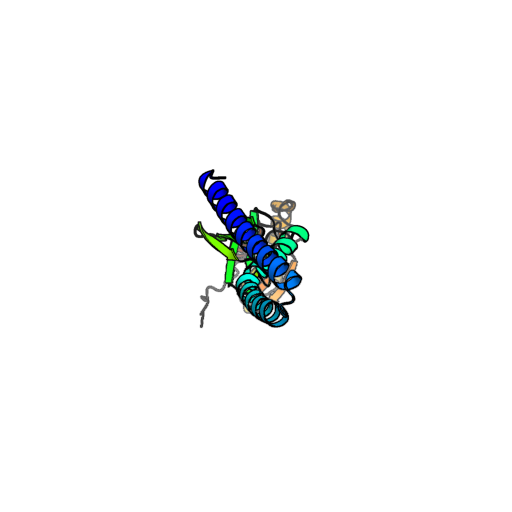00 94.50 77 GLY A C 1
ATOM 575 O O . GLY A 1 77 ? -8.621 4.939 0.335 1.00 94.50 77 GLY A O 1
ATOM 576 N N . ASP A 1 78 ? -7.580 3.392 -0.920 1.00 95.50 78 ASP A N 1
ATOM 577 C CA . ASP A 1 78 ? -7.261 2.527 0.220 1.00 95.50 78 ASP A CA 1
ATOM 578 C C . ASP A 1 78 ? -6.244 3.197 1.151 1.00 95.50 78 ASP A C 1
ATOM 580 O O . ASP A 1 78 ? -5.275 3.809 0.699 1.00 95.50 78 ASP A O 1
ATOM 584 N N . TYR A 1 79 ? -6.422 3.050 2.462 1.00 94.75 79 TYR A N 1
ATOM 585 C CA . TYR A 1 79 ? -5.395 3.349 3.454 1.00 94.75 79 TYR A CA 1
ATOM 586 C C . TYR A 1 79 ? -4.502 2.121 3.614 1.00 94.75 79 TYR A C 1
ATOM 588 O O . TYR A 1 79 ? -4.952 1.045 4.012 1.00 94.75 79 TYR A O 1
ATOM 596 N N . VAL A 1 80 ? -3.224 2.266 3.283 1.00 96.69 80 VAL A N 1
ATOM 597 C CA . VAL A 1 80 ? -2.268 1.157 3.289 1.00 96.69 80 VAL A CA 1
ATOM 598 C C . VAL A 1 80 ? -1.039 1.505 4.107 1.00 96.69 80 VAL A C 1
ATOM 600 O O . VAL A 1 80 ? -0.629 2.662 4.202 1.00 96.69 80 VAL A O 1
ATOM 603 N N . LYS A 1 81 ? -0.413 0.469 4.658 1.00 96.44 81 LYS A N 1
ATOM 604 C CA . LYS A 1 81 ? 0.887 0.540 5.314 1.00 96.44 81 LYS A CA 1
ATOM 605 C C . LYS A 1 81 ? 1.881 -0.354 4.589 1.00 96.44 81 LYS A C 1
ATOM 607 O O . LYS A 1 81 ? 1.627 -1.537 4.366 1.00 96.44 81 LYS A O 1
ATOM 612 N N . LEU A 1 82 ? 3.029 0.216 4.243 1.00 96.81 82 LEU A N 1
ATOM 613 C CA . LEU A 1 82 ? 4.151 -0.498 3.645 1.00 96.81 82 LEU A CA 1
ATOM 614 C C . LEU A 1 82 ? 5.094 -0.931 4.766 1.00 96.81 82 LEU A C 1
ATOM 616 O O . LEU A 1 82 ? 5.880 -0.128 5.277 1.00 96.81 82 LEU A O 1
ATOM 620 N N . ALA A 1 83 ? 4.981 -2.194 5.181 1.00 91.38 83 ALA A N 1
ATOM 621 C CA . ALA A 1 83 ? 5.577 -2.684 6.426 1.00 91.38 83 ALA A CA 1
ATOM 622 C C . ALA A 1 83 ? 7.100 -2.480 6.493 1.00 91.38 83 ALA A C 1
ATOM 624 O O . ALA A 1 83 ? 7.631 -2.132 7.543 1.00 91.38 83 ALA A O 1
ATOM 625 N N . ASN A 1 84 ? 7.795 -2.644 5.367 1.00 93.88 84 ASN A N 1
ATOM 626 C CA . ASN A 1 84 ? 9.250 -2.538 5.281 1.00 93.88 84 ASN A CA 1
ATOM 627 C C . ASN A 1 84 ? 9.777 -1.094 5.237 1.00 93.88 84 ASN A C 1
ATOM 629 O O . ASN A 1 84 ? 10.971 -0.884 5.434 1.00 93.88 84 ASN A O 1
ATOM 633 N N . LEU A 1 85 ? 8.918 -0.112 4.956 1.00 93.31 85 LEU A N 1
ATOM 634 C CA . LEU A 1 85 ? 9.305 1.299 4.851 1.00 93.31 85 LEU A CA 1
ATOM 635 C C . LEU A 1 85 ? 8.821 2.134 6.039 1.00 93.31 85 LEU A C 1
ATOM 637 O O . LEU A 1 85 ? 9.214 3.290 6.154 1.00 93.31 85 LEU A O 1
ATOM 641 N N . SER A 1 86 ? 7.963 1.575 6.900 1.00 93.50 86 SER A N 1
ATOM 642 C CA . SER A 1 86 ? 7.264 2.319 7.959 1.00 93.50 86 SER A CA 1
ATOM 643 C C . SER A 1 86 ? 6.529 3.559 7.428 1.00 93.50 86 SER A C 1
ATOM 645 O O . SER A 1 86 ? 6.392 4.555 8.131 1.00 93.50 86 SER A O 1
ATOM 647 N N . ILE A 1 87 ? 6.059 3.489 6.178 1.00 95.62 87 ILE A N 1
ATOM 648 C CA . ILE A 1 87 ? 5.250 4.521 5.525 1.00 95.62 87 ILE A CA 1
ATOM 649 C C . ILE A 1 87 ? 3.810 4.024 5.477 1.00 95.62 87 ILE A C 1
A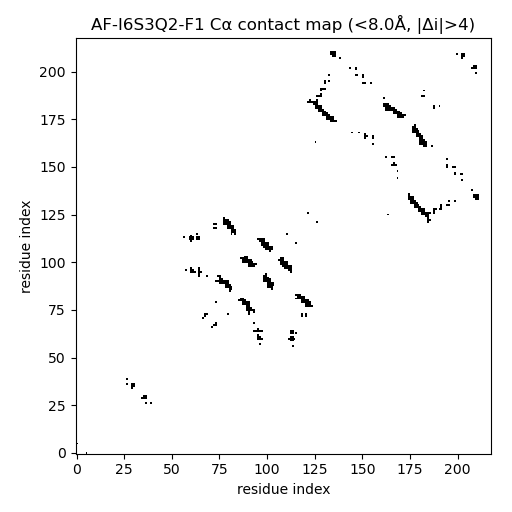TOM 651 O O . ILE A 1 87 ? 3.554 2.879 5.096 1.00 95.62 87 ILE A O 1
ATOM 655 N N . GLU A 1 88 ? 2.871 4.897 5.817 1.00 96.31 88 GLU A N 1
ATOM 656 C CA . GLU A 1 88 ? 1.441 4.647 5.693 1.00 96.31 88 GLU A CA 1
ATOM 657 C C . GLU A 1 88 ? 0.711 5.877 5.158 1.00 96.31 88 GLU A C 1
ATOM 659 O O . GLU A 1 88 ? 1.189 7.008 5.265 1.00 96.31 88 GLU A O 1
ATOM 664 N N . GLY A 1 89 ? -0.434 5.643 4.530 1.00 96.62 89 GLY A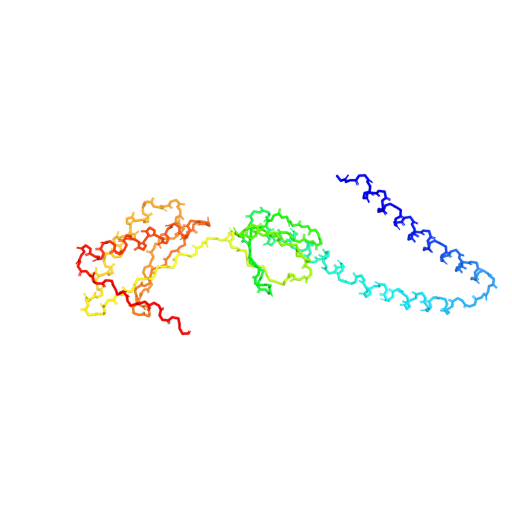 N 1
ATOM 665 C CA . GLY A 1 89 ? -1.240 6.703 3.950 1.00 96.62 89 GLY A CA 1
ATOM 666 C C . GLY A 1 89 ? -2.285 6.178 2.980 1.00 96.62 89 GLY A C 1
ATOM 667 O O . GLY A 1 89 ? -2.374 4.981 2.707 1.00 96.62 89 GLY A O 1
ATOM 668 N N . THR A 1 90 ? -3.059 7.101 2.425 1.00 97.50 90 THR A N 1
ATOM 669 C CA . THR A 1 90 ? -4.059 6.804 1.402 1.00 97.50 90 THR A CA 1
ATOM 670 C C . THR A 1 90 ? -3.406 6.696 0.028 1.00 97.50 90 THR A C 1
ATOM 672 O O . THR A 1 90 ? -2.625 7.565 -0.372 1.00 97.50 90 THR A O 1
ATOM 675 N N . VAL A 1 91 ? -3.745 5.656 -0.728 1.00 98.06 91 VAL A N 1
ATOM 676 C CA . VAL A 1 91 ? -3.275 5.449 -2.099 1.00 98.06 91 VAL A CA 1
ATOM 677 C C . VAL A 1 91 ? -3.825 6.547 -3.003 1.00 98.06 91 VAL A C 1
ATOM 679 O O . VAL A 1 91 ? -5.024 6.617 -3.266 1.00 98.06 91 VAL A O 1
ATOM 682 N N . ALA A 1 92 ? -2.932 7.397 -3.509 1.00 98.00 92 ALA A N 1
ATOM 683 C CA . ALA A 1 92 ? -3.272 8.463 -4.446 1.00 98.00 92 ALA A CA 1
ATOM 684 C C . ALA A 1 92 ? -3.224 7.979 -5.904 1.00 98.00 92 ALA A C 1
ATOM 686 O O . ALA A 1 92 ? -4.045 8.384 -6.724 1.00 98.00 92 ALA A O 1
ATOM 687 N N . SER A 1 93 ? -2.265 7.112 -6.244 1.00 97.56 93 SER A N 1
ATOM 688 C CA . SER A 1 93 ? -2.186 6.487 -7.569 1.00 97.56 93 SER A CA 1
ATOM 689 C C . SER A 1 93 ? -1.301 5.246 -7.545 1.00 97.56 93 SER A C 1
ATOM 691 O O . SER A 1 93 ? -0.204 5.303 -6.985 1.00 97.56 93 SER A O 1
ATOM 693 N N . VAL A 1 94 ? -1.708 4.190 -8.248 1.00 96.75 94 VAL A N 1
ATOM 694 C CA . VAL A 1 94 ? -0.877 3.004 -8.497 1.00 96.75 94 VAL A CA 1
ATOM 695 C C . VAL A 1 94 ? -0.388 3.045 -9.944 1.00 96.75 94 VAL A C 1
ATOM 697 O O . VAL A 1 94 ? -1.145 2.801 -10.881 1.00 96.75 94 VAL A O 1
ATOM 700 N N . GLY A 1 95 ? 0.872 3.428 -10.148 1.00 95.06 95 GLY A N 1
ATOM 701 C CA . GLY A 1 95 ? 1.507 3.423 -11.463 1.00 95.06 95 GLY A CA 1
ATOM 702 C C . GLY A 1 95 ? 2.324 2.154 -11.694 1.00 95.06 95 GLY A C 1
ATOM 703 O O . GLY A 1 95 ? 2.788 1.519 -10.752 1.00 95.06 95 GLY A O 1
ATOM 704 N N . ILE A 1 96 ? 2.609 1.839 -12.961 1.00 94.44 96 ILE A N 1
ATOM 705 C CA . ILE A 1 96 ? 3.380 0.634 -13.309 1.00 94.44 96 ILE A CA 1
ATOM 706 C C . ILE A 1 96 ? 4.812 0.629 -12.749 1.00 94.44 96 ILE A C 1
ATOM 708 O O . ILE A 1 96 ? 5.366 -0.433 -12.520 1.00 94.44 96 ILE A O 1
ATOM 712 N N . ARG A 1 97 ? 5.409 1.801 -12.483 1.00 96.44 97 ARG A N 1
ATOM 713 C CA . ARG A 1 97 ? 6.758 1.933 -11.889 1.00 96.44 97 ARG A CA 1
ATOM 714 C C . ARG A 1 97 ? 6.747 2.501 -10.468 1.00 96.44 97 ARG A C 1
ATOM 716 O O . ARG A 1 97 ? 7.725 2.376 -9.734 1.00 96.44 97 ARG A O 1
ATOM 723 N N . THR A 1 98 ? 5.712 3.254 -10.114 1.00 97.69 98 THR A N 1
ATOM 724 C CA . THR A 1 98 ? 5.728 4.094 -8.915 1.00 97.69 98 THR A CA 1
ATOM 725 C C . THR A 1 98 ? 4.345 4.160 -8.296 1.00 97.69 98 THR A C 1
ATOM 727 O O . THR A 1 98 ? 3.376 4.490 -8.980 1.00 97.69 98 THR A O 1
ATOM 730 N N . LEU A 1 99 ? 4.295 3.912 -6.994 1.00 98.06 99 LEU A N 1
ATOM 731 C CA . LEU A 1 99 ? 3.155 4.135 -6.120 1.00 98.06 99 LEU A CA 1
ATOM 732 C C . LEU A 1 99 ? 3.217 5.554 -5.545 1.00 98.06 99 LEU A C 1
ATOM 734 O O . LEU A 1 99 ? 4.293 6.037 -5.184 1.00 98.06 99 LEU A O 1
ATOM 738 N N . GLN A 1 100 ? 2.063 6.211 -5.437 1.00 98.12 100 GLN A N 1
ATOM 739 C CA . GLN A 1 100 ? 1.921 7.453 -4.681 1.00 98.12 100 GLN A CA 1
ATOM 740 C C . GLN A 1 100 ? 1.027 7.228 -3.468 1.00 98.12 100 GLN A C 1
ATOM 742 O O . GLN A 1 100 ? -0.129 6.831 -3.627 1.00 98.12 100 GLN A O 1
ATOM 747 N N . LEU A 1 101 ? 1.553 7.519 -2.279 1.00 98.19 101 LEU A N 1
ATOM 748 C CA . LEU A 1 101 ? 0.809 7.497 -1.019 1.00 98.19 101 LEU A CA 1
ATOM 749 C C . LEU A 1 101 ? 0.734 8.902 -0.439 1.00 98.19 101 LEU A C 1
ATOM 751 O O . LEU A 1 101 ? 1.746 9.597 -0.392 1.00 98.19 101 LEU A O 1
ATOM 755 N N . LYS A 1 102 ? -0.445 9.306 0.026 1.00 98.25 102 LYS A N 1
ATOM 756 C CA . LYS A 1 102 ? -0.652 10.553 0.758 1.00 98.25 102 LYS A CA 1
ATOM 757 C C . LYS A 1 102 ? -0.814 10.245 2.245 1.00 98.25 102 LYS A C 1
ATOM 759 O O . LYS A 1 102 ? -1.798 9.622 2.638 1.00 98.25 102 LYS A O 1
ATOM 764 N N . ALA A 1 103 ? 0.147 10.670 3.052 1.00 97.12 103 ALA A N 1
ATOM 765 C CA . ALA A 1 103 ? 0.109 10.539 4.501 1.00 97.12 103 ALA A CA 1
ATOM 766 C C . ALA A 1 103 ? -0.923 11.495 5.127 1.00 97.12 103 ALA A C 1
ATOM 768 O O . ALA A 1 103 ? -1.402 12.440 4.490 1.00 97.12 103 ALA A O 1
ATOM 769 N N . VAL A 1 104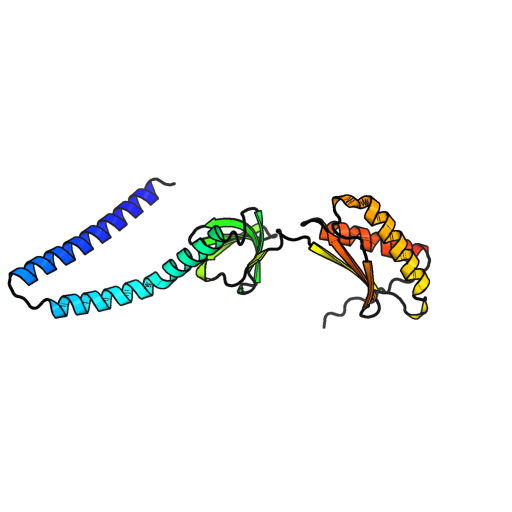 ? -1.268 11.243 6.392 1.00 93.81 104 VAL A N 1
ATOM 770 C CA . VAL A 1 104 ? -2.279 12.013 7.144 1.00 93.81 104 VAL A CA 1
ATOM 771 C C . VAL A 1 104 ? -1.864 13.476 7.336 1.00 93.81 104 VAL A C 1
ATOM 773 O O . VAL A 1 104 ? -2.713 14.364 7.331 1.00 93.81 104 VAL A O 1
ATOM 776 N N . ASP A 1 105 ? -0.561 13.742 7.432 1.00 95.19 105 ASP A N 1
ATOM 777 C CA . ASP A 1 105 ? 0.013 15.092 7.515 1.00 95.19 105 ASP A CA 1
ATOM 778 C C . ASP A 1 105 ? 0.004 15.853 6.169 1.00 95.19 105 ASP A C 1
ATOM 780 O O . ASP A 1 105 ? 0.389 17.019 6.105 1.00 95.19 105 ASP A O 1
ATOM 784 N N . GLY A 1 106 ? -0.450 15.209 5.088 1.00 94.44 106 GLY A N 1
ATOM 785 C CA . GLY A 1 106 ? -0.500 15.765 3.739 1.00 94.44 106 GLY A CA 1
ATOM 786 C C . GLY A 1 106 ? 0.733 15.477 2.877 1.00 94.44 106 GLY A C 1
ATOM 787 O O . GLY A 1 106 ? 0.705 15.809 1.688 1.00 94.44 106 GLY A O 1
ATOM 788 N N . THR A 1 107 ? 1.776 14.836 3.416 1.00 97.50 107 THR A N 1
ATOM 789 C CA . THR A 1 107 ? 2.983 14.455 2.667 1.00 97.50 107 THR A CA 1
ATOM 790 C C . THR A 1 107 ? 2.642 13.442 1.572 1.00 97.50 107 THR A C 1
ATOM 792 O O . THR A 1 107 ? 1.907 12.484 1.805 1.00 97.50 107 THR A O 1
ATOM 795 N N . VAL A 1 108 ? 3.187 13.623 0.364 1.00 98.06 108 VAL A N 1
ATOM 796 C CA . VAL A 1 108 ? 3.025 12.671 -0.748 1.00 98.06 108 VAL A CA 1
ATOM 797 C C . VAL A 1 108 ? 4.330 11.918 -0.984 1.00 98.06 108 VAL A C 1
ATOM 799 O O . VAL A 1 108 ? 5.330 12.493 -1.414 1.00 98.06 108 VAL A O 1
ATOM 802 N N . HIS A 1 109 ? 4.310 10.615 -0.732 1.00 98.00 109 HIS A N 1
ATOM 803 C CA . HIS A 1 109 ? 5.426 9.712 -0.977 1.00 98.00 109 HIS A CA 1
ATOM 804 C C . HIS A 1 109 ? 5.366 9.155 -2.397 1.00 98.00 109 HIS A C 1
ATOM 806 O O . HIS A 1 109 ? 4.342 8.616 -2.809 1.00 98.00 109 HIS A O 1
ATOM 812 N N . PHE A 1 110 ? 6.485 9.223 -3.121 1.00 97.94 110 PHE A N 1
ATOM 813 C CA . PHE A 1 110 ? 6.668 8.593 -4.430 1.00 97.94 110 PHE A CA 1
ATOM 814 C C . PHE A 1 110 ? 7.586 7.384 -4.274 1.00 97.94 110 PHE A C 1
ATOM 816 O O . PHE A 1 110 ? 8.785 7.533 -4.038 1.00 97.94 110 PHE A O 1
ATOM 823 N N . ILE A 1 111 ? 7.026 6.185 -4.394 1.00 98.00 111 ILE A N 1
ATOM 824 C CA . ILE A 1 111 ? 7.687 4.947 -3.982 1.00 98.00 111 ILE A CA 1
ATOM 825 C C . ILE A 1 111 ? 7.898 4.066 -5.214 1.00 98.00 111 ILE A C 1
ATOM 827 O O . ILE A 1 111 ? 6.918 3.689 -5.857 1.00 98.00 111 ILE A O 1
ATOM 831 N N . PRO A 1 112 ? 9.150 3.743 -5.590 1.00 97.81 112 PRO A N 1
ATOM 832 C CA . PRO A 1 112 ? 9.419 2.748 -6.622 1.00 97.81 112 PRO A CA 1
ATOM 833 C C . PRO A 1 112 ? 8.817 1.401 -6.225 1.00 97.81 112 PRO A C 1
ATOM 835 O O . PRO A 1 112 ? 9.014 0.949 -5.095 1.00 97.81 112 PRO A O 1
ATOM 838 N N . ASN A 1 113 ? 8.105 0.753 -7.141 1.00 97.38 113 ASN A N 1
ATOM 839 C CA . ASN A 1 113 ? 7.381 -0.479 -6.831 1.00 97.38 113 ASN A CA 1
ATOM 840 C C . ASN A 1 113 ? 8.311 -1.605 -6.363 1.00 97.38 113 ASN A C 1
ATOM 842 O O . ASN A 1 113 ? 7.924 -2.382 -5.499 1.00 97.38 113 ASN A O 1
ATOM 846 N N . ARG A 1 114 ? 9.563 -1.658 -6.837 1.00 96.56 114 ARG A N 1
ATOM 847 C CA . ARG A 1 114 ? 10.551 -2.657 -6.392 1.00 96.56 114 ARG A CA 1
ATOM 848 C C . ARG A 1 114 ? 10.882 -2.582 -4.900 1.00 96.56 114 ARG A C 1
ATOM 850 O O . ARG A 1 114 ? 11.420 -3.536 -4.351 1.00 96.56 114 ARG A O 1
ATOM 857 N N . ASN A 1 115 ? 10.615 -1.443 -4.259 1.00 96.94 115 ASN A N 1
ATOM 858 C CA . ASN A 1 115 ? 10.847 -1.252 -2.829 1.00 96.94 115 ASN A CA 1
ATOM 859 C C . ASN A 1 115 ? 9.654 -1.724 -1.983 1.00 96.94 115 ASN A C 1
ATOM 861 O O . ASN A 1 115 ? 9.732 -1.671 -0.758 1.00 96.94 115 ASN A O 1
ATOM 865 N N . ILE A 1 116 ? 8.550 -2.145 -2.600 1.00 96.06 116 ILE A N 1
ATOM 866 C CA . ILE A 1 116 ? 7.355 -2.620 -1.908 1.00 96.06 116 ILE A CA 1
ATOM 867 C C . ILE A 1 116 ? 7.469 -4.134 -1.756 1.00 96.06 116 ILE A C 1
ATOM 869 O O . ILE A 1 116 ? 7.470 -4.858 -2.747 1.00 96.06 116 ILE A O 1
ATOM 873 N N . THR A 1 117 ? 7.565 -4.614 -0.515 1.00 93.31 117 THR A N 1
ATOM 874 C CA . THR A 1 117 ? 7.642 -6.058 -0.231 1.00 93.31 117 THR A CA 1
ATOM 875 C C . THR A 1 117 ? 6.360 -6.594 0.386 1.00 93.31 117 THR A C 1
ATOM 877 O O . THR A 1 117 ? 5.943 -7.706 0.084 1.00 93.31 117 THR A O 1
ATOM 880 N N . THR A 1 118 ? 5.733 -5.824 1.276 1.00 94.81 118 THR A N 1
ATOM 881 C CA . THR A 1 118 ? 4.542 -6.251 2.012 1.00 94.81 118 THR A CA 1
ATOM 882 C C . THR A 1 118 ? 3.583 -5.086 2.152 1.00 94.81 118 THR A C 1
ATOM 884 O O . THR A 1 118 ? 3.945 -4.022 2.660 1.00 94.81 118 THR A O 1
ATOM 887 N N . ILE A 1 119 ? 2.352 -5.317 1.707 1.00 95.94 119 ILE A N 1
ATOM 888 C CA . ILE A 1 119 ? 1.264 -4.349 1.725 1.00 95.94 119 ILE A CA 1
ATOM 889 C C . ILE A 1 119 ? 0.275 -4.779 2.799 1.00 95.94 119 ILE A C 1
ATOM 891 O O . ILE A 1 119 ? -0.363 -5.823 2.693 1.00 95.94 119 ILE A O 1
ATOM 895 N N . SER A 1 120 ? 0.135 -3.960 3.833 1.00 95.56 120 SER A N 1
ATOM 896 C CA . SER A 1 120 ? -0.949 -4.079 4.800 1.00 95.56 120 SER A CA 1
ATOM 897 C C . SER A 1 120 ? -2.068 -3.144 4.372 1.00 95.56 120 SER A C 1
ATOM 899 O O . SER A 1 120 ? -1.980 -1.933 4.571 1.00 95.56 120 SER A O 1
ATOM 901 N N . ASN A 1 121 ? -3.101 -3.701 3.746 1.00 94.94 121 ASN A N 1
ATOM 902 C CA . ASN A 1 121 ? -4.284 -2.944 3.366 1.00 94.94 121 ASN A CA 1
ATOM 903 C C . ASN A 1 121 ? -5.218 -2.818 4.572 1.00 94.94 121 ASN A C 1
ATOM 905 O O . ASN A 1 121 ? -5.743 -3.815 5.066 1.00 94.94 121 ASN A O 1
ATOM 909 N N . LEU A 1 122 ? -5.398 -1.592 5.051 1.00 91.62 122 LEU A N 1
ATOM 910 C CA . LEU A 1 122 ? -6.192 -1.274 6.232 1.00 91.62 122 LEU A CA 1
ATOM 911 C C . LEU A 1 122 ? -7.590 -0.771 5.857 1.00 91.62 122 LEU A C 1
ATOM 913 O O . LEU A 1 122 ? -8.250 -0.197 6.716 1.00 91.62 122 LEU A O 1
ATOM 917 N N . SER A 1 123 ? -8.033 -0.970 4.608 1.00 90.62 123 SER A N 1
ATOM 918 C CA . SER A 1 123 ? -9.335 -0.517 4.092 1.00 90.62 123 SER A CA 1
ATOM 919 C C . SER A 1 123 ? -10.281 -1.638 3.661 1.00 90.62 123 SER A C 1
ATOM 921 O O . SER A 1 123 ? -11.493 -1.444 3.662 1.00 90.62 123 SER A O 1
ATOM 923 N N . ARG A 1 124 ? -9.762 -2.822 3.325 1.00 88.00 124 ARG A N 1
ATOM 924 C CA . ARG A 1 124 ? -10.569 -3.904 2.728 1.00 88.00 124 ARG A CA 1
ATOM 925 C C . ARG A 1 124 ? -11.333 -4.779 3.705 1.00 88.00 124 ARG A C 1
ATOM 927 O O . ARG A 1 124 ? -12.340 -5.371 3.330 1.00 88.00 124 ARG A O 1
ATOM 934 N N . ALA A 1 125 ? -10.823 -4.917 4.920 1.00 90.12 125 ALA A N 1
ATOM 935 C CA . ALA A 1 125 ? -11.438 -5.744 5.942 1.00 90.12 125 ALA A CA 1
ATOM 936 C C . ALA A 1 125 ? -12.135 -4.881 6.994 1.00 90.12 125 ALA A C 1
ATOM 938 O O . ALA A 1 125 ? -11.789 -3.714 7.220 1.00 90.12 125 ALA A O 1
ATOM 939 N N . ASN A 1 126 ? -13.094 -5.506 7.671 1.00 92.38 126 ASN A N 1
ATOM 940 C CA . ASN A 1 126 ? -13.677 -4.967 8.886 1.00 92.38 126 ASN A CA 1
ATOM 941 C C . ASN A 1 126 ? -12.587 -4.793 9.946 1.00 92.38 126 ASN A C 1
ATOM 943 O O . ASN A 1 126 ? -11.684 -5.623 10.084 1.00 92.38 126 ASN A O 1
ATOM 947 N N . MET A 1 127 ? -12.675 -3.703 10.695 1.00 91.81 127 MET A N 1
ATOM 948 C CA . MET A 1 127 ? -11.645 -3.299 11.641 1.00 91.81 127 MET A CA 1
ATOM 949 C C . MET A 1 127 ? -12.032 -3.721 13.047 1.00 91.81 127 MET A C 1
ATOM 951 O O . MET A 1 127 ? -13.158 -3.498 13.488 1.00 91.81 127 MET A O 1
ATOM 955 N N . GLN A 1 128 ? -11.082 -4.316 13.763 1.00 93.94 128 GLN A N 1
ATOM 956 C CA . GLN A 1 128 ? -11.286 -4.680 15.157 1.00 93.94 128 GLN A CA 1
ATOM 957 C C . GLN A 1 128 ? -11.321 -3.422 16.032 1.00 93.94 128 GLN A C 1
ATOM 959 O O . GLN A 1 128 ? -10.425 -2.576 15.976 1.00 93.94 128 GLN A O 1
ATOM 964 N N . VAL A 1 129 ? -12.338 -3.333 16.881 1.00 94.75 129 VAL A N 1
ATOM 965 C CA . VAL A 1 129 ? -12.430 -2.372 17.973 1.00 94.75 129 VAL A CA 1
ATOM 966 C C . VAL A 1 129 ? -12.020 -3.097 19.248 1.00 94.75 129 VAL A C 1
ATOM 968 O O . VAL A 1 129 ? -12.706 -4.005 19.715 1.00 94.75 129 VAL A O 1
ATOM 971 N N . LEU A 1 130 ? -10.864 -2.709 19.785 1.00 94.19 130 LEU A N 1
ATOM 972 C CA . LEU A 1 130 ? -10.350 -3.217 21.052 1.00 94.19 130 LEU A CA 1
ATOM 973 C C . LEU A 1 130 ? -10.679 -2.218 22.163 1.00 94.19 130 LEU A C 1
ATOM 975 O O . LEU A 1 130 ? -10.166 -1.089 22.159 1.00 94.19 130 LEU A O 1
ATOM 979 N N . LEU A 1 131 ? -11.538 -2.638 23.085 1.00 93.38 131 LEU A N 1
ATOM 980 C CA . LEU A 1 131 ? -12.007 -1.842 24.210 1.00 93.38 131 LEU A CA 1
ATOM 981 C C . LEU A 1 131 ? -11.435 -2.435 25.493 1.00 93.38 131 LEU A C 1
ATOM 983 O O . LEU A 1 131 ? -11.887 -3.481 25.946 1.00 93.38 131 LEU A O 1
ATOM 987 N N . ASP A 1 132 ? -10.448 -1.760 26.068 1.00 90.88 132 ASP A N 1
ATOM 988 C CA . ASP A 1 132 ? -9.834 -2.165 27.328 1.00 90.88 132 ASP A CA 1
ATOM 989 C C . ASP A 1 132 ? -10.186 -1.136 28.397 1.00 90.88 132 ASP A C 1
ATOM 991 O O . ASP A 1 132 ? -9.796 0.031 28.287 1.00 90.88 132 ASP A O 1
ATOM 995 N N . ILE A 1 133 ? -10.917 -1.564 29.427 1.00 88.88 133 ILE A N 1
ATOM 996 C CA . ILE A 1 133 ? -11.223 -0.728 30.587 1.00 88.88 133 ILE A CA 1
ATOM 997 C C . ILE A 1 133 ? -10.560 -1.291 31.835 1.00 88.88 133 ILE A C 1
ATOM 999 O O . ILE A 1 133 ? -10.779 -2.439 32.213 1.00 88.88 133 ILE A O 1
ATOM 1003 N N . ARG A 1 134 ? -9.711 -0.481 32.469 1.00 86.62 134 ARG A N 1
ATOM 1004 C CA . ARG A 1 134 ? -9.077 -0.850 33.736 1.00 86.62 134 ARG A CA 1
ATOM 1005 C C . ARG A 1 134 ? -10.096 -0.791 34.856 1.00 86.62 134 ARG A C 1
ATOM 1007 O O . ARG A 1 134 ? -10.893 0.143 34.908 1.00 86.62 134 ARG A O 1
ATOM 1014 N N . ILE A 1 135 ? -10.007 -1.755 35.760 1.00 86.25 135 ILE A N 1
ATOM 1015 C CA . ILE A 1 135 ? -10.887 -1.857 36.918 1.00 86.25 135 ILE A CA 1
ATOM 1016 C C . ILE A 1 135 ? -10.075 -2.077 38.187 1.00 86.25 135 ILE A C 1
ATOM 1018 O O . ILE A 1 135 ? -8.929 -2.524 38.132 1.00 86.25 135 ILE A O 1
ATOM 1022 N N . VAL A 1 136 ? -10.672 -1.750 39.328 1.00 85.81 136 VAL A N 1
ATOM 1023 C CA . VAL A 1 136 ? -10.109 -2.043 40.645 1.00 85.81 136 VAL A CA 1
ATOM 1024 C C . VAL A 1 136 ? -10.555 -3.459 41.042 1.00 85.81 136 VAL A C 1
ATOM 1026 O O . VAL A 1 136 ? -11.759 -3.685 41.165 1.00 85.81 136 VAL A O 1
ATOM 1029 N N . PRO A 1 137 ? -9.636 -4.432 41.208 1.00 76.31 137 PRO A N 1
ATOM 1030 C CA . PRO A 1 137 ? -9.979 -5.820 41.544 1.00 76.31 137 PRO A CA 1
ATOM 1031 C C . PRO A 1 137 ? -10.896 -5.969 42.764 1.00 76.31 137 PRO A C 1
ATOM 1033 O O . PRO A 1 137 ? -11.731 -6.869 42.816 1.00 76.31 137 PRO A O 1
ATOM 1036 N N . GLU A 1 138 ? -10.746 -5.077 43.741 1.00 80.75 138 GLU A N 1
ATOM 1037 C CA . GLU A 1 138 ? -11.459 -5.091 45.015 1.00 80.75 138 GLU A CA 1
ATOM 1038 C C . GLU A 1 138 ? -12.939 -4.686 44.898 1.00 80.75 138 GLU A C 1
ATOM 1040 O O . GLU A 1 138 ? -13.719 -4.994 45.797 1.00 80.75 138 GLU A O 1
ATOM 1045 N N . GLU A 1 139 ? -13.346 -4.029 43.805 1.00 80.31 139 GLU A N 1
ATOM 1046 C CA . GLU A 1 139 ? -14.728 -3.561 43.600 1.00 80.31 139 GLU A CA 1
ATOM 1047 C C . GLU A 1 139 ? -15.664 -4.656 43.045 1.00 80.31 139 GLU A C 1
ATOM 1049 O O . GLU A 1 139 ? -16.877 -4.461 42.972 1.00 80.31 139 GLU A O 1
ATOM 1054 N N . GLY A 1 140 ? -15.121 -5.839 42.736 1.00 78.38 140 GLY A N 1
ATOM 1055 C CA . GLY A 1 140 ? -15.881 -7.006 42.289 1.00 78.38 140 GLY A CA 1
ATOM 1056 C C . GLY A 1 140 ? -16.173 -7.005 40.787 1.00 78.38 140 GLY A C 1
ATOM 1057 O O . GLY A 1 140 ? -16.482 -5.985 40.179 1.00 78.38 140 GLY A O 1
ATOM 1058 N N . TYR A 1 141 ? -16.071 -8.183 40.171 1.00 82.94 141 TYR A N 1
ATOM 1059 C CA . TYR A 1 141 ? -16.139 -8.320 38.716 1.00 82.94 141 TYR A CA 1
ATOM 1060 C C . TYR A 1 141 ? -17.576 -8.382 38.195 1.00 82.94 141 TYR A C 1
ATOM 1062 O O . TYR A 1 141 ? -17.905 -7.660 37.260 1.00 82.94 141 TYR A O 1
ATOM 1070 N N . ASP A 1 142 ? -18.441 -9.192 38.803 1.00 87.25 142 ASP A N 1
ATOM 1071 C CA . ASP A 1 142 ? -19.750 -9.546 38.231 1.00 87.25 142 ASP A CA 1
ATOM 1072 C C . ASP A 1 142 ? -20.611 -8.316 37.894 1.00 87.25 142 ASP A C 1
ATOM 1074 O O . ASP A 1 142 ? -21.073 -8.167 36.764 1.00 87.25 142 ASP A O 1
ATOM 1078 N N . SER A 1 143 ? -20.721 -7.362 38.823 1.00 88.50 143 SER A N 1
ATOM 1079 C CA . SER A 1 143 ? -21.467 -6.112 38.618 1.00 88.50 143 SER A CA 1
ATOM 1080 C C . SER A 1 143 ? -20.904 -5.251 37.480 1.00 88.50 143 SER A C 1
ATOM 1082 O O . SER A 1 143 ? -21.653 -4.608 36.746 1.00 88.50 143 SER A O 1
ATOM 1084 N N . ILE A 1 144 ? -19.580 -5.234 37.311 1.00 90.06 144 ILE A N 1
ATOM 1085 C CA . ILE A 1 144 ? -18.915 -4.492 36.237 1.00 90.06 144 ILE A CA 1
ATOM 1086 C C . ILE A 1 144 ? -19.201 -5.162 34.889 1.00 90.06 144 ILE A C 1
ATOM 1088 O O . ILE A 1 144 ? -19.505 -4.466 33.919 1.00 90.06 144 ILE A O 1
ATOM 1092 N N . TYR A 1 145 ? -19.146 -6.498 34.828 1.00 91.38 145 TYR A N 1
ATOM 1093 C CA . TYR A 1 145 ? -19.512 -7.253 33.627 1.00 91.38 145 TYR A CA 1
ATOM 1094 C C . TYR A 1 145 ? -20.955 -6.956 33.215 1.00 91.38 145 TYR A C 1
ATOM 1096 O O . TYR A 1 145 ? -21.188 -6.655 32.048 1.00 91.38 145 TYR A O 1
ATOM 1104 N N . GLU A 1 146 ? -21.903 -6.954 34.155 1.00 92.12 146 GLU A N 1
ATOM 1105 C CA . GLU A 1 146 ? -23.309 -6.634 33.871 1.00 92.12 146 GLU A CA 1
ATOM 1106 C C . GLU A 1 146 ? -23.500 -5.213 33.317 1.00 92.12 146 GLU A C 1
ATOM 1108 O O . GLU A 1 146 ? -24.308 -4.994 32.410 1.00 92.12 146 GLU A O 1
ATOM 1113 N N . ILE A 1 147 ? -22.760 -4.230 33.840 1.00 93.75 147 ILE A N 1
ATOM 1114 C CA . ILE A 1 147 ? -22.823 -2.846 33.350 1.00 93.75 147 ILE A CA 1
ATOM 1115 C C . ILE A 1 147 ? -22.239 -2.747 31.940 1.00 93.75 147 ILE A C 1
ATOM 1117 O O . ILE A 1 147 ? -22.868 -2.156 31.060 1.00 93.75 147 ILE A O 1
ATOM 1121 N N . ILE A 1 148 ? -21.060 -3.332 31.710 1.00 94.00 148 ILE A N 1
ATOM 1122 C CA . ILE A 1 148 ? -20.409 -3.337 30.394 1.00 94.00 148 ILE A CA 1
ATOM 1123 C C . ILE A 1 148 ? -21.298 -4.046 29.370 1.00 94.00 148 ILE A C 1
ATOM 1125 O O . ILE A 1 148 ? -21.489 -3.519 28.276 1.00 94.00 148 ILE A O 1
ATOM 1129 N N . ASP A 1 149 ? -21.888 -5.186 29.728 1.00 95.19 149 ASP A N 1
ATOM 1130 C CA . ASP A 1 149 ? -22.777 -5.945 28.849 1.00 95.19 149 ASP A CA 1
ATOM 1131 C C . ASP A 1 149 ? -24.044 -5.154 28.498 1.00 95.19 149 ASP A C 1
ATOM 1133 O O . ASP A 1 149 ? -24.423 -5.044 27.333 1.00 95.19 149 ASP A O 1
ATOM 1137 N N . ARG A 1 150 ? -24.647 -4.467 29.475 1.00 95.38 150 ARG A N 1
ATOM 1138 C CA . ARG A 1 150 ? -25.789 -3.576 29.222 1.00 95.38 150 ARG A CA 1
ATOM 1139 C C . ARG A 1 150 ? -25.435 -2.434 28.270 1.00 95.38 150 ARG A C 1
ATOM 1141 O O . ARG A 1 150 ? -26.232 -2.080 27.399 1.00 95.38 150 ARG A O 1
ATOM 1148 N N . VAL A 1 151 ? -24.255 -1.833 28.432 1.00 95.81 151 VAL A N 1
ATOM 1149 C CA . VAL A 1 151 ? -23.769 -0.799 27.506 1.00 95.81 151 VAL A CA 1
ATOM 1150 C C . VAL A 1 151 ? -23.526 -1.392 26.122 1.00 95.81 151 VAL A C 1
ATOM 1152 O O . VAL A 1 151 ? -23.912 -0.764 25.137 1.00 95.81 151 VAL A O 1
ATOM 1155 N N . ASN A 1 152 ? -22.956 -2.596 26.043 1.00 96.06 152 ASN A N 1
ATOM 1156 C CA . ASN A 1 152 ? -22.727 -3.301 24.788 1.00 96.06 152 ASN A CA 1
ATOM 1157 C C . ASN A 1 152 ? -24.018 -3.517 24.023 1.00 96.06 152 ASN A C 1
ATOM 1159 O O . ASN A 1 152 ? -24.082 -3.117 22.870 1.00 96.06 152 ASN A O 1
ATOM 1163 N N . GLN A 1 153 ? -25.047 -4.072 24.662 1.00 95.81 153 GLN A N 1
ATOM 1164 C CA . GLN A 1 153 ? -26.343 -4.316 24.028 1.00 95.81 153 GLN A CA 1
ATOM 1165 C C . GLN A 1 153 ? -26.968 -3.010 23.514 1.00 95.81 153 GLN A C 1
ATOM 1167 O O . GLN A 1 153 ? -27.361 -2.914 22.353 1.00 95.81 153 GLN A O 1
ATOM 1172 N N . ARG A 1 154 ? -26.968 -1.958 24.344 1.00 96.19 154 ARG A N 1
ATOM 1173 C CA . ARG A 1 154 ? -27.517 -0.642 23.978 1.00 96.19 154 ARG A CA 1
ATOM 1174 C C . ARG A 1 154 ? -26.781 -0.002 22.798 1.00 96.19 154 ARG A C 1
ATOM 1176 O O . ARG A 1 154 ? -27.409 0.593 21.924 1.00 96.19 154 ARG A O 1
ATOM 1183 N N . LEU A 1 155 ? -25.450 -0.054 22.791 1.00 95.19 155 LEU A N 1
ATOM 1184 C CA . LEU A 1 155 ? -24.650 0.525 21.710 1.00 95.19 155 LEU A CA 1
ATOM 1185 C C . LEU A 1 155 ? -24.631 -0.368 20.467 1.00 95.19 155 LEU A C 1
ATOM 1187 O O . LEU A 1 155 ? -24.557 0.161 19.363 1.00 95.19 155 LEU A O 1
ATOM 1191 N N . ALA A 1 156 ? -24.756 -1.685 20.626 1.00 94.94 156 ALA A N 1
ATOM 1192 C CA . ALA A 1 156 ? -24.916 -2.615 19.517 1.00 94.94 156 ALA A CA 1
ATOM 1193 C C . ALA A 1 156 ? -26.196 -2.318 18.731 1.00 94.94 156 ALA A C 1
ATOM 1195 O O . ALA A 1 156 ? -26.145 -2.246 17.509 1.00 94.94 156 ALA A O 1
ATOM 1196 N N . GLU A 1 157 ? -27.306 -2.049 19.424 1.00 94.88 157 GLU A N 1
ATOM 1197 C CA . GLU A 1 157 ? -28.561 -1.640 18.786 1.00 94.88 157 GLU A CA 1
ATOM 1198 C C . GLU A 1 157 ? -28.435 -0.261 18.117 1.00 94.88 157 GLU A C 1
ATOM 1200 O O . GLU A 1 157 ? -28.805 -0.087 16.958 1.00 94.88 157 GLU A O 1
ATOM 1205 N N . LYS A 1 158 ? -27.836 0.722 18.807 1.00 95.62 158 LYS A N 1
ATOM 1206 C CA . LYS A 1 158 ? -27.644 2.082 18.266 1.00 95.62 158 LYS A CA 1
ATOM 1207 C C . LYS A 1 158 ? -26.757 2.116 17.013 1.00 95.62 158 LYS A C 1
ATOM 1209 O O . LYS A 1 158 ? -26.977 2.959 16.147 1.00 95.62 158 LYS A O 1
ATOM 1214 N N . TYR A 1 159 ? -25.745 1.251 16.936 1.00 95.06 159 TYR A N 1
ATOM 1215 C CA . TYR A 1 159 ? -24.748 1.215 15.860 1.00 95.06 159 TYR A CA 1
ATOM 1216 C C . TYR A 1 159 ? -24.803 -0.081 15.044 1.00 95.06 159 TYR A C 1
ATOM 1218 O O . TYR A 1 159 ? -23.780 -0.514 14.513 1.00 95.06 159 TYR A O 1
ATOM 1226 N N . GLN A 1 160 ? -25.986 -0.687 14.920 1.00 93.06 160 GLN A N 1
ATOM 1227 C CA . GLN A 1 160 ? -26.182 -1.954 14.211 1.00 93.06 160 GLN A CA 1
ATOM 1228 C C . GLN A 1 160 ? -25.639 -1.926 12.772 1.00 93.06 160 GLN A C 1
ATOM 1230 O O . GLN A 1 160 ? -25.082 -2.918 12.313 1.00 93.06 160 GLN A O 1
ATOM 1235 N N . ASP A 1 161 ? -25.750 -0.785 12.085 1.00 93.44 161 ASP A N 1
ATOM 1236 C CA . ASP A 1 161 ? -25.265 -0.622 10.708 1.00 93.44 161 ASP A CA 1
ATOM 1237 C C . ASP A 1 161 ? -23.735 -0.489 10.612 1.00 93.44 161 ASP A C 1
ATOM 1239 O O . ASP A 1 161 ? -23.139 -0.836 9.593 1.00 93.44 161 ASP A O 1
ATOM 1243 N N . ASP A 1 162 ? -23.085 0.018 11.665 1.00 94.56 162 ASP A N 1
ATOM 1244 C CA . ASP A 1 162 ? -21.636 0.246 11.697 1.00 94.56 162 ASP A CA 1
ATOM 1245 C C . ASP A 1 162 ? -20.871 -0.953 12.289 1.00 94.56 162 ASP A C 1
ATOM 1247 O O . ASP A 1 162 ? -19.680 -1.130 12.013 1.00 94.56 162 ASP A O 1
ATOM 1251 N N . LEU A 1 163 ? -21.533 -1.784 13.098 1.00 94.75 163 LEU A N 1
ATOM 1252 C CA . LEU A 1 163 ? -20.974 -2.998 13.685 1.00 94.75 163 LEU A CA 1
ATOM 1253 C C . LEU A 1 163 ? -21.149 -4.201 12.756 1.00 94.75 163 LEU A C 1
ATOM 1255 O O . LEU A 1 163 ? -22.096 -4.317 11.990 1.00 94.75 163 LEU A O 1
ATOM 1259 N N . GLN A 1 164 ? -20.183 -5.107 12.813 1.00 94.81 164 GLN A N 1
ATOM 1260 C CA . GLN A 1 164 ? -20.126 -6.323 11.997 1.00 94.81 164 GLN A CA 1
ATOM 1261 C C . GLN A 1 164 ? -20.209 -7.575 12.867 1.00 94.81 164 GLN A C 1
ATOM 1263 O O . GLN A 1 164 ? -20.621 -8.635 12.406 1.00 94.81 164 GLN A O 1
ATOM 1268 N N . THR A 1 165 ? -19.833 -7.442 14.137 1.00 94.31 165 THR A N 1
ATOM 1269 C CA . THR A 1 165 ? -20.063 -8.438 15.180 1.00 94.31 165 THR A CA 1
ATOM 1270 C C . THR A 1 165 ? -20.563 -7.737 16.432 1.00 94.31 165 THR A C 1
ATOM 1272 O O . THR A 1 165 ? -20.196 -6.587 16.694 1.00 94.31 165 THR A O 1
ATOM 1275 N N . GLU A 1 166 ? -21.333 -8.448 17.247 1.00 93.94 166 GLU A N 1
ATOM 1276 C CA . GLU A 1 166 ? -21.731 -7.943 18.557 1.00 93.94 166 GLU A CA 1
ATOM 1277 C C . GLU A 1 166 ? -20.505 -7.762 19.477 1.00 93.94 166 GLU A C 1
ATOM 1279 O O . GLU A 1 166 ? -19.549 -8.550 19.401 1.00 93.94 166 GLU A O 1
ATOM 1284 N N . PRO A 1 167 ? -20.487 -6.727 20.336 1.00 95.31 167 PRO A N 1
ATOM 1285 C CA . PRO A 1 167 ? -19.436 -6.543 21.329 1.00 95.31 167 PRO A CA 1
ATOM 1286 C C . PRO A 1 167 ? -19.447 -7.683 22.340 1.00 95.31 167 PRO A C 1
ATOM 1288 O O . PRO A 1 167 ? -20.379 -7.829 23.124 1.00 95.31 167 PRO A O 1
ATOM 1291 N N . THR A 1 168 ? -18.385 -8.484 22.326 1.00 94.50 168 THR A N 1
ATOM 1292 C CA . THR A 1 168 ? -18.237 -9.639 23.212 1.00 94.50 168 THR A CA 1
ATOM 1293 C C . THR A 1 168 ? -17.168 -9.353 24.250 1.00 94.50 168 THR A C 1
ATOM 1295 O O . THR A 1 168 ? -16.047 -8.955 23.911 1.00 94.50 168 THR A O 1
ATOM 1298 N N . ILE A 1 169 ? -17.498 -9.572 25.521 1.00 93.94 169 ILE A N 1
ATOM 1299 C CA . ILE A 1 169 ? -16.521 -9.479 26.602 1.00 93.94 169 ILE A CA 1
ATOM 1300 C C . ILE A 1 169 ? -15.591 -10.693 26.504 1.00 93.94 169 ILE A C 1
ATOM 1302 O O . ILE A 1 169 ? -16.018 -11.834 26.649 1.00 93.94 169 ILE A O 1
ATOM 1306 N N . PHE A 1 170 ? -14.312 -10.445 26.235 1.00 88.75 170 PHE A N 1
ATOM 1307 C CA . PHE A 1 170 ? -13.279 -11.478 26.163 1.00 88.75 170 PHE A CA 1
ATOM 1308 C C . PHE A 1 170 ? -12.872 -11.960 27.561 1.00 88.75 170 PHE A C 1
ATOM 1310 O O . PHE A 1 170 ? -12.582 -13.138 27.754 1.00 88.75 170 PHE A O 1
ATOM 1317 N N . GLY A 1 171 ? -12.854 -11.045 28.532 1.00 86.69 171 GLY A N 1
ATOM 1318 C CA . GLY A 1 171 ? -12.540 -11.331 29.929 1.00 86.69 171 GLY A CA 1
ATOM 1319 C C . GLY A 1 171 ? -11.458 -10.417 30.500 1.00 86.69 171 GLY A C 1
ATOM 1320 O O . GLY A 1 171 ? -11.193 -9.335 29.969 1.00 86.69 171 GLY A O 1
ATOM 1321 N N . LEU A 1 172 ? -10.827 -10.861 31.590 1.00 85.31 172 LEU A N 1
ATOM 1322 C CA . LEU A 1 172 ? -9.776 -10.111 32.276 1.00 85.31 172 LEU A CA 1
ATOM 1323 C C . LEU A 1 172 ? -8.441 -10.187 31.512 1.00 85.31 172 LEU A C 1
ATOM 1325 O O . LEU A 1 172 ? -7.911 -11.274 31.278 1.00 85.31 172 LEU A O 1
ATOM 1329 N N . VAL A 1 173 ? -7.869 -9.033 31.171 1.00 83.19 173 VAL A N 1
ATOM 1330 C CA . VAL A 1 173 ? -6.547 -8.888 30.545 1.00 83.19 173 VAL A CA 1
ATOM 1331 C C . VAL A 1 173 ? -5.824 -7.710 31.198 1.00 83.19 173 VAL A C 1
ATOM 1333 O O . VAL A 1 173 ? -6.336 -6.598 31.187 1.00 83.19 173 VAL A O 1
ATOM 1336 N N . ASP A 1 174 ? -4.635 -7.943 31.763 1.00 75.81 174 ASP A N 1
ATOM 1337 C CA . ASP A 1 174 ? -3.772 -6.902 32.359 1.00 75.81 174 ASP A CA 1
ATOM 1338 C C . ASP A 1 174 ? -4.507 -5.954 33.340 1.00 75.81 174 ASP A C 1
ATOM 1340 O O . ASP A 1 174 ? -4.427 -4.730 33.241 1.00 75.81 174 ASP A O 1
ATOM 1344 N N . LEU A 1 175 ? -5.278 -6.537 34.274 1.00 78.62 175 LEU A N 1
ATOM 1345 C CA . LEU A 1 175 ? -6.115 -5.836 35.272 1.00 78.62 175 LEU A CA 1
ATOM 1346 C C . LEU A 1 175 ? -7.270 -4.997 34.688 1.00 78.62 175 LEU A C 1
ATOM 1348 O O . LEU A 1 175 ? -7.905 -4.218 35.399 1.00 78.62 175 LEU A O 1
ATOM 1352 N N . GLY A 1 176 ? -7.565 -5.158 33.401 1.00 84.38 176 GLY A N 1
ATOM 1353 C CA . GLY A 1 176 ? -8.744 -4.598 32.757 1.00 84.38 176 GLY A CA 1
ATOM 1354 C C . GLY A 1 176 ? -9.702 -5.667 32.256 1.00 84.38 176 GLY A C 1
ATOM 1355 O O . GLY A 1 176 ? -9.352 -6.840 32.143 1.00 84.38 176 GLY A O 1
ATOM 1356 N N . ILE A 1 177 ? -10.921 -5.247 31.940 1.00 89.88 177 ILE A N 1
ATOM 1357 C CA . ILE A 1 177 ? -11.866 -6.040 31.161 1.00 89.88 177 ILE A CA 1
ATOM 1358 C C . ILE A 1 177 ? -11.706 -5.643 29.699 1.00 89.88 177 ILE A C 1
ATOM 1360 O O . ILE A 1 177 ? -11.740 -4.458 29.356 1.00 89.88 177 ILE A O 1
ATOM 1364 N N . ARG A 1 178 ? -11.534 -6.655 28.850 1.00 93.50 178 ARG A N 1
ATOM 1365 C CA . ARG A 1 178 ? -11.428 -6.501 27.405 1.00 93.50 178 ARG A CA 1
ATOM 1366 C C . ARG A 1 178 ? -12.743 -6.866 26.736 1.00 93.50 178 ARG A C 1
ATOM 1368 O O . ARG A 1 178 ? -13.221 -7.987 26.895 1.00 93.50 178 ARG A O 1
ATOM 1375 N N . THR A 1 179 ? -13.253 -5.964 25.911 1.00 94.94 179 THR A N 1
ATOM 1376 C CA . THR A 1 179 ? -14.352 -6.212 24.974 1.00 94.94 179 THR A CA 1
ATOM 1377 C C . THR A 1 179 ? -13.833 -6.083 23.546 1.00 94.94 179 THR A C 1
ATOM 1379 O O . THR A 1 179 ? -13.023 -5.203 23.238 1.00 94.94 179 THR A O 1
ATOM 1382 N N . ILE A 1 180 ? -14.283 -6.980 22.671 1.00 95.94 180 ILE A N 1
ATOM 1383 C CA . ILE A 1 180 ? -13.899 -7.009 21.260 1.00 95.94 180 ILE A CA 1
ATOM 1384 C C . ILE A 1 180 ? -15.160 -6.984 20.400 1.00 95.94 180 ILE A C 1
ATOM 1386 O O . ILE A 1 180 ? -16.097 -7.747 20.631 1.00 95.94 180 ILE A O 1
ATOM 1390 N N . CYS A 1 181 ? -15.152 -6.149 19.367 1.00 95.62 181 CYS A N 1
ATOM 1391 C CA . CYS A 1 181 ? -16.053 -6.264 18.223 1.00 95.62 181 CYS A CA 1
ATOM 1392 C C . CYS A 1 181 ? -15.320 -5.930 16.926 1.00 95.62 181 CYS A C 1
ATOM 1394 O O . CYS A 1 181 ? -14.202 -5.412 16.931 1.00 95.62 181 CYS A O 1
ATOM 1396 N N . TYR A 1 182 ? -15.960 -6.228 15.802 1.00 95.44 182 TYR A N 1
ATOM 1397 C CA . TYR A 1 182 ? -15.555 -5.755 14.490 1.00 95.44 182 TYR A CA 1
ATOM 1398 C C . TYR A 1 182 ? -16.539 -4.701 14.005 1.00 95.44 182 TYR A C 1
ATOM 1400 O O . TYR A 1 182 ? -17.750 -4.854 14.151 1.00 95.44 182 TYR A O 1
ATOM 1408 N N . ALA A 1 183 ? -16.002 -3.647 13.407 1.00 95.19 183 ALA A N 1
ATOM 1409 C CA . ALA A 1 183 ? -16.746 -2.550 12.819 1.00 95.19 183 ALA A CA 1
ATOM 1410 C C . ALA A 1 183 ? -16.433 -2.420 11.329 1.00 95.19 183 ALA A C 1
ATOM 1412 O O . ALA A 1 183 ? -15.387 -2.878 10.854 1.00 95.19 183 ALA A O 1
ATOM 1413 N N . LEU A 1 184 ? -17.318 -1.741 10.604 1.00 93.38 184 LEU A N 1
ATOM 1414 C CA . LEU A 1 184 ? -17.031 -1.276 9.257 1.00 93.38 184 LEU A CA 1
ATOM 1415 C C . LEU A 1 184 ? -15.755 -0.436 9.247 1.00 93.38 184 LEU A C 1
ATOM 1417 O O . LEU A 1 184 ? -15.440 0.307 10.186 1.00 93.38 184 LEU A O 1
ATOM 1421 N N . ASN A 1 185 ? -15.016 -0.556 8.151 1.00 90.38 185 ASN A N 1
ATOM 1422 C CA . ASN A 1 185 ? -13.787 0.187 7.970 1.00 90.38 185 ASN A CA 1
ATOM 1423 C C . ASN A 1 185 ? -14.018 1.704 8.102 1.00 90.38 185 ASN A C 1
ATOM 1425 O O . ASN A 1 185 ? -14.969 2.255 7.553 1.00 90.38 185 ASN A O 1
ATOM 1429 N N . GLY A 1 186 ? -13.159 2.376 8.866 1.00 88.12 186 GLY A N 1
ATOM 1430 C CA . GLY A 1 186 ? -13.245 3.808 9.160 1.00 88.12 186 GLY A CA 1
ATOM 1431 C C . GLY A 1 186 ? -14.108 4.157 10.377 1.00 88.12 186 GLY A C 1
ATOM 1432 O O . GLY A 1 186 ? -13.924 5.228 10.954 1.00 88.12 186 GLY A O 1
ATOM 1433 N N . LYS A 1 187 ? -14.999 3.266 10.832 1.00 92.44 187 LYS A N 1
ATOM 1434 C CA . LYS A 1 187 ? -15.871 3.507 11.999 1.00 92.44 187 LYS A CA 1
ATOM 1435 C C . LYS A 1 187 ? -15.233 3.128 13.332 1.00 92.44 187 LYS A C 1
ATOM 1437 O O . LYS A 1 187 ? -15.676 3.605 14.375 1.00 92.44 187 LYS A O 1
ATOM 1442 N N . GLN A 1 188 ? -14.161 2.335 13.314 1.00 92.75 188 GLN A N 1
ATOM 1443 C CA . GLN A 1 188 ? -13.542 1.777 14.518 1.00 92.75 188 GLN A CA 1
ATOM 1444 C C . GLN A 1 188 ? -13.107 2.830 15.544 1.00 92.75 188 GLN A C 1
ATOM 1446 O O . GLN A 1 188 ? -13.195 2.575 16.739 1.00 92.75 188 GLN A O 1
ATOM 1451 N N . PHE A 1 189 ? -12.652 4.008 15.106 1.00 91.56 189 PHE A N 1
ATOM 1452 C CA . PHE A 1 189 ? -12.189 5.058 16.019 1.00 91.56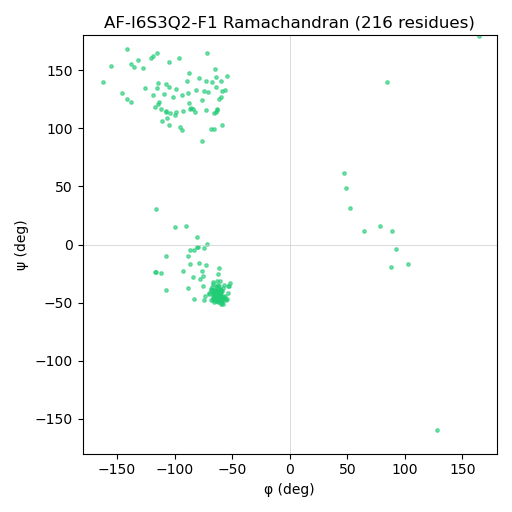 189 PHE A CA 1
ATOM 1453 C C . PHE A 1 189 ? -13.351 5.747 16.736 1.00 91.56 189 PHE A C 1
ATOM 1455 O O . PHE A 1 189 ? -13.298 5.917 17.950 1.00 91.56 189 PHE A O 1
ATOM 1462 N N . VAL A 1 190 ? -14.412 6.074 15.993 1.00 94.00 190 VAL A N 1
ATOM 1463 C CA . VAL A 1 190 ? -15.624 6.704 16.536 1.00 94.00 190 VAL A CA 1
ATOM 1464 C C . VAL A 1 190 ? -16.325 5.752 17.500 1.00 94.00 190 VAL A C 1
ATOM 1466 O O . VAL A 1 190 ? -16.667 6.135 18.614 1.00 94.00 190 VAL A O 1
ATOM 1469 N N . LEU A 1 191 ? -16.476 4.483 17.109 1.00 95.50 191 LEU A N 1
ATOM 1470 C CA . LEU A 1 191 ? -17.061 3.472 17.986 1.00 95.50 191 LEU A CA 1
ATOM 1471 C C . LEU A 1 191 ? -16.194 3.248 19.225 1.00 95.50 191 LEU A C 1
ATOM 1473 O O . LEU A 1 191 ? -16.722 3.179 20.328 1.00 95.50 191 LEU A O 1
ATOM 1477 N N . LYS A 1 192 ? -14.864 3.204 19.083 1.00 95.38 192 LYS A N 1
ATOM 1478 C CA . LYS A 1 192 ? -13.970 3.078 20.239 1.00 95.38 192 LYS A CA 1
ATOM 1479 C C . LYS A 1 192 ? -14.196 4.192 21.261 1.00 95.38 192 LYS A C 1
ATOM 1481 O O . LYS A 1 192 ? -14.296 3.907 22.451 1.00 95.38 192 LYS A O 1
ATOM 1486 N N . GLU A 1 193 ? -14.276 5.440 20.812 1.00 94.25 193 GLU A N 1
ATOM 1487 C CA . GLU A 1 193 ? -14.526 6.591 21.683 1.00 94.25 193 GLU A CA 1
ATOM 1488 C C . GLU A 1 193 ? -15.901 6.510 22.368 1.00 94.25 193 GLU A C 1
ATOM 1490 O O . GLU A 1 193 ? -16.000 6.661 23.588 1.00 94.25 193 GLU A O 1
ATOM 1495 N N . GLU A 1 194 ? -16.960 6.226 21.610 1.00 95.06 194 GLU A N 1
ATOM 1496 C CA . GLU A 1 194 ? -18.334 6.164 22.125 1.00 95.06 194 GLU A CA 1
ATOM 1497 C C . GLU A 1 194 ? -18.518 5.037 23.157 1.00 95.06 194 GLU A C 1
ATOM 1499 O O . GLU A 1 194 ? -19.143 5.232 24.204 1.00 95.06 194 GLU A O 1
ATOM 1504 N N . PHE A 1 195 ? -17.947 3.857 22.892 1.00 95.88 195 PHE A N 1
ATOM 1505 C CA . PHE A 1 195 ? -17.990 2.733 23.825 1.00 95.88 195 PHE A CA 1
ATOM 1506 C C . PHE A 1 195 ? -17.200 3.038 25.099 1.00 95.88 195 PHE A C 1
ATOM 1508 O O . PHE A 1 195 ? -17.737 2.885 26.194 1.00 95.88 195 PHE A O 1
ATOM 1515 N N . LEU A 1 196 ? -15.957 3.524 24.980 1.00 93.69 196 LEU A N 1
ATOM 1516 C CA . LEU A 1 196 ? -15.128 3.840 26.148 1.00 93.69 196 LEU A CA 1
ATOM 1517 C C . LEU A 1 196 ? -15.744 4.949 27.008 1.00 93.69 196 LEU A C 1
ATOM 1519 O O . LEU A 1 196 ? -15.789 4.821 28.231 1.00 93.69 196 LEU A O 1
ATOM 1523 N N . SER A 1 197 ? -16.253 6.015 26.389 1.00 93.75 197 SER A N 1
ATOM 1524 C CA . SER A 1 197 ? -16.918 7.103 27.114 1.00 93.75 197 SER A CA 1
ATOM 1525 C C . SER A 1 197 ? -18.192 6.628 27.818 1.00 93.75 197 SER A C 1
ATOM 1527 O O . SER A 1 197 ? -18.418 6.984 28.977 1.00 93.75 197 SER A O 1
ATOM 1529 N N . SER A 1 198 ? -18.988 5.768 27.173 1.00 94.88 198 SER A N 1
ATOM 1530 C CA . SER A 1 198 ? -20.174 5.162 27.786 1.00 94.88 198 SER A CA 1
ATOM 1531 C C . SER A 1 198 ? -19.815 4.239 28.948 1.00 94.88 198 SER A C 1
ATOM 1533 O O . SER A 1 198 ? -20.447 4.332 29.996 1.00 94.88 198 SER A O 1
ATOM 1535 N N . TYR A 1 199 ? -18.789 3.392 28.811 1.00 94.06 199 TYR A N 1
ATOM 1536 C CA . TYR A 1 199 ? -18.338 2.534 29.908 1.00 94.06 199 TYR A CA 1
ATOM 1537 C C . TYR A 1 199 ? -17.896 3.354 31.117 1.00 94.06 199 TYR A C 1
ATOM 1539 O O . TYR A 1 199 ? -18.371 3.116 32.223 1.00 94.06 199 TYR A O 1
ATOM 1547 N N . VAL A 1 200 ? -17.032 4.354 30.910 1.00 92.25 200 VAL A N 1
ATOM 1548 C CA . VAL A 1 200 ? -16.545 5.224 31.990 1.00 92.25 200 VAL A CA 1
ATOM 1549 C C . VAL A 1 200 ? -17.707 5.938 32.673 1.00 92.25 200 VAL A C 1
ATOM 1551 O O . VAL A 1 200 ? -17.768 5.969 33.901 1.00 92.25 200 VAL A O 1
ATOM 1554 N N . LYS A 1 201 ? -18.657 6.478 31.902 1.00 93.62 201 LYS A N 1
ATOM 1555 C CA . LYS A 1 201 ? -19.821 7.188 32.439 1.00 93.62 201 LYS A CA 1
ATOM 1556 C C . LYS A 1 201 ? -20.708 6.285 33.299 1.00 93.62 201 LYS A C 1
ATOM 1558 O O . LYS A 1 201 ? -21.071 6.679 34.407 1.00 93.62 201 LYS A O 1
ATOM 1563 N N . GLU A 1 202 ? -21.062 5.103 32.804 1.00 93.56 202 GLU A N 1
ATOM 1564 C CA . GLU A 1 202 ? -21.960 4.182 33.512 1.00 93.56 202 GLU A CA 1
ATOM 1565 C C . GLU A 1 202 ? -21.288 3.574 34.747 1.00 93.56 202 GLU A C 1
ATOM 1567 O O . GLU A 1 202 ? -21.893 3.547 35.817 1.00 93.56 202 GLU A O 1
ATOM 1572 N N . LEU A 1 203 ? -20.013 3.187 34.650 1.00 91.69 203 LEU A N 1
ATOM 1573 C CA . LEU A 1 203 ? -19.251 2.693 35.799 1.00 91.69 203 LEU A CA 1
ATOM 1574 C C . LEU A 1 203 ? -19.093 3.767 36.880 1.00 91.69 203 LEU A C 1
ATOM 1576 O O . LEU A 1 203 ? -19.344 3.493 38.050 1.00 91.69 203 LEU A O 1
ATOM 1580 N N . THR A 1 204 ? -18.782 5.007 36.492 1.00 90.06 204 THR A N 1
ATOM 1581 C CA . THR A 1 204 ? -18.694 6.128 37.443 1.00 90.06 204 THR A CA 1
ATOM 1582 C C . THR A 1 204 ? -20.049 6.404 38.104 1.00 90.06 204 THR A C 1
ATOM 1584 O O . THR A 1 204 ? -20.114 6.654 39.304 1.00 90.06 204 THR A O 1
ATOM 1587 N N . THR A 1 205 ? -21.149 6.327 37.345 1.00 92.19 205 THR A N 1
ATOM 1588 C CA . THR A 1 205 ? -22.514 6.523 37.873 1.00 92.19 205 THR A CA 1
ATOM 1589 C C . THR A 1 205 ? -22.910 5.415 38.851 1.00 92.19 205 THR A C 1
ATOM 1591 O O . THR A 1 205 ? -23.600 5.678 39.833 1.00 92.19 205 THR A O 1
ATOM 1594 N N . ALA A 1 206 ? -22.439 4.190 38.616 1.00 90.56 206 ALA A N 1
ATOM 1595 C CA . ALA A 1 206 ? -22.621 3.053 39.511 1.00 90.56 206 ALA A CA 1
ATOM 1596 C C . ALA A 1 206 ? -21.652 3.044 40.714 1.00 90.56 206 ALA A C 1
ATOM 1598 O O . ALA A 1 206 ? -21.770 2.175 41.575 1.00 90.56 206 ALA A O 1
ATOM 1599 N N . GLY A 1 207 ? -20.739 4.018 40.809 1.00 88.38 207 GLY A N 1
ATOM 1600 C CA . GLY A 1 207 ? -19.830 4.189 41.945 1.00 88.38 207 GLY A CA 1
ATOM 1601 C C . GLY A 1 207 ? -18.507 3.427 41.844 1.00 88.38 207 GLY A C 1
ATOM 1602 O O . GLY A 1 207 ? -17.791 3.371 42.840 1.00 88.38 207 GLY A O 1
ATOM 1603 N N . PHE A 1 208 ? -18.171 2.868 40.677 1.00 87.81 208 PHE A N 1
ATOM 1604 C CA . PHE A 1 208 ? -16.880 2.217 40.439 1.00 87.81 208 PHE A CA 1
ATOM 1605 C C . PHE A 1 208 ? -15.777 3.242 40.177 1.00 87.81 208 PHE A C 1
ATOM 1607 O O . PHE A 1 208 ? -15.982 4.258 39.502 1.00 87.81 208 PHE A O 1
ATOM 1614 N N . THR A 1 209 ? -14.579 2.951 40.673 1.00 83.25 209 THR A N 1
ATOM 1615 C CA . THR A 1 209 ? -13.407 3.802 40.496 1.00 83.25 209 THR A CA 1
ATOM 1616 C C . THR A 1 209 ? -12.696 3.443 39.200 1.00 83.25 209 THR A C 1
ATOM 1618 O O . THR A 1 209 ? -12.209 2.328 39.028 1.00 83.25 209 THR A O 1
ATOM 1621 N N . ILE A 1 210 ? -12.548 4.412 38.295 1.00 80.62 210 ILE A N 1
ATOM 1622 C CA . ILE A 1 210 ? -11.699 4.241 37.112 1.00 80.62 210 ILE A CA 1
ATOM 1623 C C . ILE A 1 210 ? -10.246 4.552 37.500 1.00 80.62 210 ILE A C 1
ATOM 1625 O O . ILE A 1 210 ? -9.951 5.691 37.882 1.00 80.62 210 ILE A O 1
ATOM 1629 N N . PRO A 1 211 ? -9.314 3.580 37.424 1.00 77.06 211 PRO A N 1
ATOM 1630 C CA . PRO A 1 211 ? -7.929 3.813 37.808 1.00 77.06 211 PRO A CA 1
ATOM 1631 C C . PRO A 1 211 ? -7.273 4.870 36.909 1.00 77.06 211 PRO A C 1
ATOM 1633 O O . PRO A 1 211 ? -7.075 4.652 35.717 1.00 77.06 211 PRO A O 1
ATOM 1636 N N . ASN A 1 212 ? -6.873 5.999 37.498 1.00 66.81 212 ASN A N 1
ATOM 1637 C CA . ASN A 1 212 ? -6.221 7.115 36.799 1.00 66.81 212 ASN A CA 1
ATOM 1638 C C . ASN A 1 212 ? -4.686 7.010 36.750 1.00 66.81 212 ASN A C 1
ATOM 1640 O O . ASN A 1 212 ? -4.011 8.009 36.502 1.00 66.81 212 ASN A O 1
ATOM 1644 N N . SER A 1 213 ? -4.096 5.838 37.014 1.00 59.84 213 SER A N 1
ATOM 1645 C CA . SER A 1 213 ? -2.638 5.692 36.962 1.00 59.84 213 SER A CA 1
ATOM 1646 C C . SER A 1 213 ? -2.137 5.954 35.533 1.00 59.84 213 SER A C 1
ATOM 1648 O O . SER A 1 213 ? -2.495 5.200 34.624 1.00 59.84 213 SER A O 1
ATOM 1650 N N . PRO A 1 214 ? -1.328 7.007 35.307 1.00 49.69 214 PRO A N 1
ATOM 1651 C CA . PRO A 1 214 ? -0.872 7.359 33.972 1.00 49.69 214 PRO A CA 1
ATOM 1652 C C . PRO A 1 214 ? 0.023 6.261 33.396 1.00 49.69 214 PRO A C 1
ATOM 1654 O O . PRO A 1 214 ? 0.735 5.562 34.120 1.00 49.69 214 PRO A O 1
ATOM 1657 N N . ILE A 1 215 ? 0.004 6.143 32.069 1.00 49.00 215 ILE A N 1
ATOM 1658 C CA . ILE A 1 215 ? 0.900 5.281 31.300 1.00 49.00 215 ILE A CA 1
ATOM 1659 C C . ILE A 1 215 ? 2.339 5.722 31.601 1.00 49.00 215 ILE A C 1
ATOM 1661 O O . ILE A 1 215 ? 2.807 6.735 31.084 1.00 49.00 215 ILE A O 1
ATOM 1665 N N . SER A 1 216 ? 3.058 4.979 32.444 1.00 34.38 216 SER A N 1
ATOM 1666 C CA . SER A 1 216 ? 4.509 5.120 32.535 1.00 34.38 216 SER A CA 1
ATOM 1667 C C . SER A 1 216 ? 5.097 4.416 31.316 1.00 34.38 216 SER A C 1
ATOM 1669 O O . SER A 1 216 ? 5.332 3.211 31.333 1.00 34.38 216 SER A O 1
ATOM 1671 N N . LEU A 1 217 ? 5.252 5.164 30.221 1.00 39.00 217 LEU A N 1
ATOM 1672 C CA . LEU A 1 217 ? 6.098 4.749 29.107 1.00 39.00 217 LEU A CA 1
ATOM 1673 C C . LEU A 1 217 ? 7.539 4.733 29.640 1.00 39.00 217 LEU A C 1
ATOM 1675 O O . LEU A 1 217 ? 8.148 5.790 29.802 1.00 39.00 217 LEU A O 1
ATOM 1679 N N . LYS A 1 218 ? 8.035 3.547 29.997 1.00 36.03 218 LYS A N 1
ATOM 1680 C CA . LYS A 1 218 ? 9.472 3.284 30.096 1.00 36.03 218 LYS A CA 1
ATOM 1681 C C . LYS A 1 218 ? 9.998 2.834 28.745 1.00 36.03 218 LYS A C 1
ATOM 1683 O O . LYS A 1 218 ? 9.265 2.083 28.066 1.00 36.03 218 LYS A O 1
#

Nearest PDB structures (foldseek):
  3udc-assembly1_G  TM=8.080E-01  e=1.783E-16  Caldanaerobacter subterraneus subsp. tengcongensis MB4
  3t9n-assembly1_D  TM=8.201E-01  e=8.403E-16  Caldanaerobacter subterraneus subsp. tengcongensis
  3t9n-assembly1_A  TM=7.796E-01  e=8.919E-16  Caldanaerobacter subterraneus subsp. tengcongensis
  4age-assembly1_C  TM=7.611E-01  e=1.116E-13  Escherichia coli
  6urt-assembly1_G  TM=6.911E-01  e=3.546E-12  Escherichia coli K-12